Protein AF-A0AAD9IGW6-F1 (afdb_monomer)

pLDDT: mean 71.45, std 23.2, range [24.31, 97.94]

Secondary structure (DSSP, 8-state):
------------SS-----SS-TTTHHHHHTTS--TTTS--S-HHHHHHHHHHHT-EEEEEEE-TT-HHHHHHIIIIITSHHHHHHHHHHEEEEEEETTSHHHHHHHHHHT--SSSEEEEE-TTT--EEEEEES---HHHHHHHHHHHHHS-TTSTTGGGTS-----------------------------SSHHHHHHHHHHHHHHHGGG------------------------PPPHHHHHHHHHHHSPPPPP----SSS-------TT-BTHHHHHHHHHH-HHHHTT--EEEEESSSS-B-TTS--BTTTTT-TT--EEEEE--

Foldseek 3Di:
DDDDDDDDDPPDPDDDDPPDDDPDPVPVVVLQDAPPVQADPDDPLVLLVVCVVVLAWAKEWEAEPPDPQSSVCSNFACPDPVNVVCSNVGYRYHYDYPVDPRSVVVCVVLVPPADGKIFTANSVPRDTQDMDHGHDGHVRVCVLCVVRSVDGPPDPCSNVSRDPPDPPPPPPPDDDDDDDDDDDDDDDDDDPPVVVVVVVVVVVVVVVVPPDDDDDDDDDDDDDDDDDDDDDDDDDDQLVVLLVVLVVPADDDPDDDDDDDDDPDDDDDQQDFLLNVLSVCSNVDSVVSVPFAKWKAWPDDDTDDSPDRDGNVRVVCVVTDIDIDTDD

Sequence (328 aa):
MRIRSMGQSTFTRAFKSADEGSAGSSGLAASFEPPRELIFAGDLDEAKQAALEKHQWMVLNVQSPHEFNCHRLNRDTWRDQIVSDLIQQNFVFYQVFTGDEEGLRIMSGYRLASTPAILVVDPVTGAPMRTWTGFMGPDRLVEELLPFMEMSFDDPKAASLASKSHRAPLARRAGASSGSLVRGMSCSLCSADEEEELRVALQASLEAASQASAPSAVADMPGRAESGSTSSGDVAPEPEQVAAEARARLPPEPAAGFPDGSRVQRRFEQACPLTALRDLCLAQNLEAAGGRSFALVPAYPAPLDLNGETTLEAAGVANSMVVMKWDD

Nearest PDB structures (foldseek):
  2dlx-assembly1_A  TM=7.231E-01  e=4.032E-10  Homo sapiens
  2lst-assembly1_A  TM=7.980E-01  e=1.940E-05  Thermus thermophilus HB27
  3f9u-assembly1_A  TM=6.914E-01  e=2.188E-05  Bacteroides fragilis NCTC 9343
  3q6o-assembly1_A  TM=6.999E-01  e=1.463E-02  Homo sapiens

Solvent-accessible surface area (backbone atoms only — not comparable to full-atom values): 20908 Å² total; per-residue (Å²): 142,83,90,74,83,83,78,83,78,90,84,83,86,89,89,79,87,88,88,80,90,64,99,84,60,55,73,67,59,56,46,42,44,74,56,74,90,56,47,58,89,71,54,77,68,53,47,26,51,53,9,55,76,69,67,28,46,26,37,42,40,38,32,36,98,88,38,68,45,28,38,46,30,24,43,60,18,54,63,32,65,67,50,39,54,52,41,70,75,55,35,36,36,40,70,42,38,60,88,39,74,63,28,48,51,48,32,62,73,75,64,55,90,64,58,18,28,43,29,41,29,41,41,87,78,66,45,73,30,39,78,50,66,50,72,61,53,40,70,60,52,50,65,74,43,48,70,61,74,78,39,48,86,86,41,88,62,38,73,68,64,37,55,81,68,84,74,70,76,80,74,75,92,74,80,87,80,93,76,91,80,91,78,83,88,84,82,92,82,78,74,79,62,64,67,52,56,52,50,54,56,53,51,55,57,54,58,65,67,72,79,79,79,90,90,83,90,89,87,93,86,81,91,86,89,84,88,84,80,88,79,91,77,96,68,82,76,55,28,68,58,49,16,50,53,28,50,71,73,52,81,89,76,82,90,79,89,76,92,77,84,90,72,91,84,77,88,78,62,59,82,40,44,31,45,59,56,45,27,50,48,23,46,73,31,62,61,46,27,62,65,51,56,66,43,43,34,44,87,75,78,65,68,56,70,50,82,46,94,47,27,35,51,82,68,65,50,72,95,56,68,69,45,81,41,76,65,130

Structure (mmCIF, N/CA/C/O backbone):
data_AF-A0AAD9IGW6-F1
#
_entry.id   AF-A0AAD9IGW6-F1
#
loop_
_atom_site.group_PDB
_atom_site.id
_atom_site.type_symbol
_atom_site.label_atom_id
_atom_site.label_alt_id
_atom_site.label_comp_id
_atom_site.label_asym_id
_atom_site.label_entity_id
_atom_site.label_seq_id
_atom_site.pdbx_PDB_ins_code
_atom_site.Cartn_x
_atom_site.Cartn_y
_atom_site.Cartn_z
_atom_site.occupancy
_atom_site.B_iso_or_equiv
_atom_site.auth_seq_id
_atom_site.auth_comp_id
_atom_site.auth_asym_id
_atom_site.auth_atom_id
_atom_site.pdbx_PDB_model_num
ATOM 1 N N . MET A 1 1 ? -41.961 21.482 6.837 1.00 39.72 1 MET A N 1
ATOM 2 C CA . MET A 1 1 ? -41.830 20.681 5.599 1.00 39.72 1 MET A CA 1
ATOM 3 C C . MET A 1 1 ? -41.136 21.499 4.519 1.00 39.72 1 MET A C 1
ATOM 5 O O . MET A 1 1 ? -41.633 22.565 4.182 1.00 39.72 1 MET A O 1
ATOM 9 N N . ARG A 1 2 ? -40.023 21.005 3.965 1.00 27.91 2 ARG A N 1
ATOM 10 C CA . ARG A 1 2 ? -39.513 21.384 2.635 1.00 27.91 2 ARG A CA 1
ATOM 11 C C . ARG A 1 2 ? -38.571 20.274 2.169 1.00 27.91 2 ARG A C 1
ATOM 13 O O . ARG A 1 2 ? -37.463 20.159 2.674 1.00 27.91 2 ARG A O 1
ATOM 20 N N . ILE A 1 3 ? -39.060 19.422 1.276 1.00 36.59 3 ILE A N 1
ATOM 21 C CA . ILE A 1 3 ? -38.288 18.316 0.701 1.00 36.59 3 ILE A CA 1
ATOM 22 C C . ILE A 1 3 ? -37.376 18.903 -0.384 1.00 36.59 3 ILE A C 1
ATOM 24 O O . ILE A 1 3 ? -37.823 19.746 -1.166 1.00 36.59 3 ILE A O 1
ATOM 28 N N . ARG A 1 4 ? -36.114 18.470 -0.446 1.00 34.41 4 ARG A N 1
ATOM 29 C CA . ARG A 1 4 ? -35.236 18.710 -1.597 1.00 34.41 4 ARG A CA 1
ATOM 30 C C . ARG A 1 4 ? -34.717 17.381 -2.127 1.00 34.41 4 ARG A C 1
ATOM 32 O O . ARG A 1 4 ? -34.307 16.527 -1.354 1.00 34.41 4 ARG A O 1
ATOM 39 N N . SER A 1 5 ? -34.813 17.248 -3.447 1.00 29.75 5 SER A N 1
ATOM 40 C CA . SER A 1 5 ? -34.476 16.065 -4.237 1.00 29.75 5 SER A CA 1
ATOM 41 C C . SER A 1 5 ? -33.155 15.424 -3.823 1.00 29.75 5 SER A C 1
ATOM 43 O O . SER A 1 5 ? -32.132 16.104 -3.780 1.00 29.75 5 SER A O 1
ATOM 45 N N . MET A 1 6 ? -33.167 14.105 -3.640 1.00 34.31 6 MET A N 1
ATOM 46 C CA . MET A 1 6 ? -31.953 13.305 -3.789 1.00 34.31 6 MET A CA 1
ATOM 47 C C . MET A 1 6 ? -31.516 13.402 -5.257 1.00 34.31 6 MET A C 1
ATOM 49 O O . MET A 1 6 ? -32.347 13.256 -6.158 1.00 34.31 6 MET A O 1
ATOM 53 N N . GLY A 1 7 ? -30.238 13.683 -5.503 1.00 33.34 7 GLY A N 1
ATOM 54 C CA . GLY A 1 7 ? -29.619 13.413 -6.798 1.00 33.34 7 GLY A CA 1
ATOM 55 C C . GLY A 1 7 ? -29.233 11.939 -6.831 1.00 33.34 7 GLY A C 1
ATOM 56 O O . GLY A 1 7 ? -28.585 11.465 -5.902 1.00 33.34 7 GLY A O 1
ATOM 57 N N . GLN A 1 8 ? -29.659 11.197 -7.851 1.00 34.16 8 GLN A N 1
ATOM 58 C CA . GLN A 1 8 ? -29.266 9.795 -7.992 1.00 34.16 8 GLN A CA 1
ATOM 59 C C . GLN A 1 8 ? -27.817 9.735 -8.487 1.00 34.16 8 GLN A C 1
ATOM 61 O O . GLN A 1 8 ? -27.545 10.134 -9.619 1.00 34.16 8 GLN A O 1
ATOM 66 N N . SER A 1 9 ? -26.896 9.260 -7.643 1.00 33.81 9 SER A N 1
ATOM 67 C CA . SER A 1 9 ? -25.511 9.015 -8.060 1.00 33.81 9 SER A CA 1
ATOM 68 C C . SER A 1 9 ? -25.471 7.864 -9.068 1.00 33.81 9 SER A C 1
ATOM 70 O O . SER A 1 9 ? -26.107 6.827 -8.872 1.00 33.81 9 SER A O 1
ATOM 72 N N . THR A 1 10 ? -24.764 8.047 -10.182 1.00 42.84 10 THR A N 1
ATOM 73 C CA . THR A 1 10 ? -24.814 7.149 -11.347 1.00 42.84 10 THR A CA 1
ATOM 74 C C . THR A 1 10 ? -23.872 5.948 -11.217 1.00 42.84 10 THR A C 1
ATOM 76 O O . THR A 1 10 ? -23.052 5.695 -12.099 1.00 42.84 10 THR A O 1
ATOM 79 N N . PHE A 1 11 ? -23.996 5.182 -10.133 1.00 42.66 11 PHE A N 1
ATOM 80 C CA . PHE A 1 11 ? -23.120 4.046 -9.830 1.00 42.66 11 PHE A CA 1
ATOM 81 C C . PHE A 1 11 ? -23.760 2.691 -10.191 1.00 42.66 11 PHE A C 1
ATOM 83 O O . PHE A 1 11 ? -24.102 1.885 -9.327 1.00 42.66 11 PHE A O 1
ATOM 90 N N . THR A 1 12 ? -24.016 2.436 -11.485 1.00 41.84 12 THR A N 1
ATOM 91 C CA . THR A 1 12 ? -24.534 1.118 -11.940 1.00 41.84 12 THR A CA 1
ATOM 92 C C . THR A 1 12 ? -24.307 0.809 -13.434 1.00 41.84 12 THR A C 1
ATOM 94 O O . THR A 1 12 ? -25.227 0.383 -14.135 1.00 41.84 12 THR A O 1
ATOM 97 N N . ARG A 1 13 ? -23.090 1.000 -13.979 1.00 40.19 13 ARG A N 1
ATOM 98 C CA . ARG A 1 13 ? -22.823 0.648 -15.395 1.00 40.19 13 ARG A CA 1
ATOM 99 C C . ARG A 1 13 ? -21.402 0.165 -15.745 1.00 40.19 13 ARG A C 1
ATOM 101 O O . ARG A 1 13 ? -20.774 0.765 -16.609 1.00 40.19 13 ARG A O 1
ATOM 108 N N . ALA A 1 14 ? -20.947 -0.961 -15.175 1.00 39.78 14 ALA A N 1
ATOM 109 C CA . ALA A 1 14 ? -19.866 -1.773 -15.784 1.00 39.78 14 ALA A CA 1
ATOM 110 C C . ALA A 1 14 ? -19.719 -3.245 -15.302 1.00 39.78 14 ALA A C 1
ATOM 112 O O . ALA A 1 14 ? -18.704 -3.859 -15.603 1.00 39.78 14 ALA A O 1
ATOM 113 N N . PHE A 1 15 ? -20.681 -3.860 -14.593 1.00 43.28 15 PHE A N 1
ATOM 114 C CA . PHE A 1 15 ? -20.566 -5.277 -14.174 1.00 43.28 15 PHE A CA 1
ATOM 115 C C . PHE A 1 15 ? -21.868 -6.075 -14.365 1.00 43.28 15 PHE A C 1
ATOM 117 O O . PHE A 1 15 ? -22.558 -6.421 -13.408 1.00 43.28 15 PHE A O 1
ATOM 124 N N . LYS A 1 16 ? -22.225 -6.376 -15.623 1.00 34.84 16 LYS A N 1
ATOM 125 C CA . LYS A 1 16 ? -23.304 -7.330 -15.936 1.00 34.84 16 LYS A CA 1
ATOM 126 C C . LYS A 1 16 ? -23.077 -8.059 -17.266 1.00 34.84 16 LYS A C 1
ATOM 128 O O . LYS A 1 16 ? -22.905 -7.409 -18.288 1.00 34.84 16 LYS A O 1
ATOM 133 N N . SER A 1 17 ? -23.179 -9.390 -17.207 1.00 34.91 17 SER A N 1
ATOM 134 C CA . SER A 1 17 ? -23.167 -10.363 -18.314 1.00 34.91 17 SER A CA 1
ATOM 135 C C . SER A 1 17 ? -21.937 -10.372 -19.231 1.00 34.91 17 SER A C 1
ATOM 137 O O . SER A 1 17 ? -21.888 -9.681 -20.243 1.00 34.91 17 SER A O 1
ATOM 139 N N . ALA A 1 18 ? -21.023 -11.296 -18.928 1.00 34.75 18 ALA A N 1
ATOM 140 C CA . ALA A 1 18 ? -20.170 -11.976 -19.907 1.00 34.75 18 ALA A CA 1
ATOM 141 C C . ALA A 1 18 ? -19.938 -13.445 -19.478 1.00 34.75 18 ALA A C 1
ATOM 143 O O . ALA A 1 18 ? -18.817 -13.943 -19.513 1.00 34.75 18 ALA A O 1
ATOM 144 N N . ASP A 1 19 ? -20.999 -14.117 -19.015 1.00 45.75 19 ASP A N 1
ATOM 145 C CA . ASP A 1 19 ? -20.983 -15.551 -18.700 1.00 45.75 19 ASP A CA 1
ATOM 146 C C . ASP A 1 19 ? -21.621 -16.342 -19.847 1.00 45.75 19 ASP A C 1
ATOM 148 O O . ASP A 1 19 ? -22.834 -16.514 -19.884 1.00 45.75 19 ASP A O 1
ATOM 152 N N . GLU A 1 20 ? -20.792 -16.748 -20.811 1.00 40.72 20 GLU A N 1
ATOM 153 C CA . GLU A 1 20 ? -21.045 -17.881 -21.711 1.00 40.72 20 GLU A CA 1
ATOM 154 C C . GLU A 1 20 ? -19.725 -18.289 -22.408 1.00 40.72 20 GLU A C 1
ATOM 156 O O . GLU A 1 20 ? -19.280 -17.655 -23.362 1.00 40.72 20 GLU A O 1
ATOM 161 N N . GLY A 1 21 ? -19.089 -19.373 -21.939 1.00 41.28 21 GLY A N 1
ATOM 162 C CA . GLY A 1 21 ? -18.189 -20.188 -22.775 1.00 41.28 21 GLY A CA 1
ATOM 163 C C . GLY A 1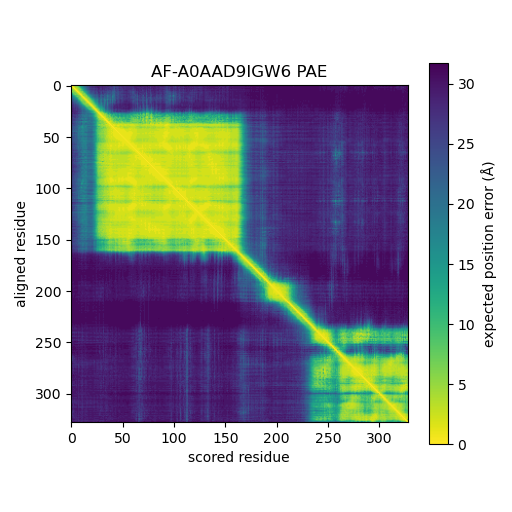 21 ? -16.670 -19.916 -22.789 1.00 41.28 21 GLY A C 1
ATOM 164 O O . GLY A 1 21 ? -16.112 -19.700 -23.859 1.00 41.28 21 GLY A O 1
ATOM 165 N N . SER A 1 22 ? -15.955 -20.095 -21.665 1.00 36.19 22 SER A N 1
ATOM 166 C CA . SER A 1 22 ? -14.560 -20.614 -21.690 1.00 36.19 22 SER A CA 1
ATOM 167 C C . SER A 1 22 ? -14.119 -21.200 -20.338 1.00 36.19 22 SER A C 1
ATOM 169 O O . SER A 1 22 ? -13.463 -20.549 -19.525 1.00 36.19 22 SER A O 1
ATOM 171 N N . ALA A 1 23 ? -14.438 -22.473 -20.089 1.00 45.19 23 ALA A N 1
ATOM 172 C CA . ALA A 1 23 ? -14.114 -23.159 -18.829 1.00 45.19 23 ALA A CA 1
ATOM 173 C C . ALA A 1 23 ? -12.628 -23.580 -18.675 1.00 45.19 23 ALA A C 1
ATOM 175 O O . ALA A 1 23 ? -12.310 -24.382 -17.801 1.00 45.19 23 ALA A O 1
ATOM 176 N N . GLY A 1 24 ? -11.719 -23.072 -19.521 1.00 39.97 24 GLY A N 1
ATOM 177 C CA . GLY A 1 24 ? -10.287 -23.416 -19.503 1.00 39.97 24 GLY A CA 1
ATOM 178 C C . GLY A 1 24 ? -9.341 -22.300 -19.041 1.00 39.97 24 GLY A C 1
ATOM 179 O O . GLY A 1 24 ? -8.209 -22.589 -18.669 1.00 39.97 24 GLY A O 1
ATOM 180 N N . SER A 1 25 ? -9.776 -21.034 -19.058 1.00 45.22 25 SER A N 1
ATOM 181 C CA . SER A 1 25 ? -8.895 -19.866 -18.854 1.00 45.22 25 SER A CA 1
ATOM 182 C C . SER A 1 25 ? -9.212 -19.025 -17.611 1.00 45.22 25 SER A C 1
ATOM 184 O O . SER A 1 25 ? -8.328 -18.342 -17.094 1.00 45.22 25 SER A O 1
ATOM 186 N N . SER A 1 26 ? -10.447 -19.067 -17.103 1.00 53.41 26 SER A N 1
ATOM 187 C CA . SER A 1 26 ? -10.913 -18.127 -16.068 1.00 53.41 26 SER A CA 1
ATOM 188 C C . SER A 1 26 ? -10.247 -18.297 -14.698 1.00 53.41 26 SER A C 1
ATOM 190 O O . SER A 1 26 ? -10.130 -17.321 -13.965 1.00 53.41 26 SER A O 1
ATOM 192 N N . GLY A 1 27 ? -9.780 -19.504 -14.352 1.00 57.38 27 GLY A N 1
ATOM 193 C CA . GLY A 1 27 ? -9.226 -19.794 -13.022 1.00 57.38 27 GLY A CA 1
ATOM 194 C C . GLY A 1 27 ? -7.989 -18.960 -12.675 1.00 57.38 27 GLY A C 1
ATOM 195 O O . GLY A 1 27 ? -7.934 -18.379 -11.596 1.00 57.38 27 GLY A O 1
ATOM 196 N N . LEU A 1 28 ? -7.033 -18.845 -13.605 1.00 63.38 28 LEU A N 1
ATOM 197 C CA . LEU A 1 28 ? -5.807 -18.067 -13.388 1.00 63.38 28 LEU A CA 1
ATOM 198 C C . LEU A 1 28 ? -6.052 -16.558 -13.483 1.00 63.38 28 LEU A C 1
ATOM 200 O O . LEU A 1 28 ? -5.493 -15.812 -12.689 1.00 63.38 28 LEU A O 1
ATOM 204 N N . ALA A 1 29 ? -6.902 -16.103 -14.410 1.00 66.44 29 ALA A N 1
ATOM 205 C CA . ALA A 1 29 ? -7.245 -14.684 -14.528 1.00 66.44 29 ALA A CA 1
ATOM 206 C C . ALA A 1 29 ? -7.922 -14.163 -13.247 1.00 66.44 29 ALA A C 1
ATOM 208 O O . ALA A 1 29 ? -7.511 -13.139 -12.702 1.00 66.44 29 ALA A O 1
ATOM 209 N N . ALA A 1 30 ? -8.878 -14.927 -12.704 1.00 70.06 30 ALA A N 1
ATOM 210 C CA . ALA A 1 30 ? -9.524 -14.616 -11.434 1.00 70.06 30 ALA A CA 1
ATOM 211 C C . ALA A 1 30 ? -8.517 -14.512 -10.273 1.00 70.06 30 ALA A C 1
ATOM 213 O O . ALA A 1 30 ? -8.698 -13.675 -9.390 1.00 70.06 30 ALA A O 1
ATOM 214 N N . SER A 1 31 ? -7.437 -15.307 -10.268 1.00 70.25 31 SER A N 1
ATOM 215 C CA . SER A 1 31 ? -6.401 -15.269 -9.221 1.00 70.25 31 SER A CA 1
ATOM 216 C C . SER A 1 31 ? -5.649 -13.934 -9.109 1.00 70.25 31 SER A C 1
ATOM 218 O O . SER A 1 31 ? -5.004 -13.714 -8.090 1.00 70.25 31 SER A O 1
ATOM 220 N N . PHE A 1 32 ? -5.746 -13.045 -10.103 1.00 68.25 32 PHE A N 1
ATOM 221 C CA . PHE A 1 32 ? -5.170 -11.693 -10.060 1.00 68.25 32 PHE A CA 1
ATOM 222 C C . PHE A 1 32 ? -6.221 -10.587 -9.862 1.00 68.25 32 PHE A C 1
ATOM 224 O O . PHE A 1 32 ? -5.855 -9.423 -9.675 1.00 68.25 32 PHE A O 1
ATOM 231 N N . GLU A 1 33 ? -7.518 -10.921 -9.873 1.00 75.44 33 GLU A N 1
ATOM 232 C CA . GLU A 1 33 ? -8.577 -9.948 -9.595 1.00 75.44 33 GLU A CA 1
ATOM 233 C C . GLU A 1 33 ? -8.518 -9.417 -8.148 1.00 75.44 33 GLU A C 1
ATOM 235 O O . GLU A 1 33 ? -8.119 -10.154 -7.238 1.00 75.44 33 GLU A O 1
ATOM 240 N N . PRO A 1 34 ? -8.962 -8.165 -7.916 1.00 73.62 34 PRO A N 1
ATOM 241 C CA . PRO A 1 34 ? -9.072 -7.585 -6.581 1.00 73.62 34 PRO A CA 1
ATOM 242 C C . PRO A 1 34 ? -9.975 -8.398 -5.639 1.00 73.62 34 PRO A C 1
ATOM 244 O O . PRO A 1 34 ? -10.938 -9.028 -6.091 1.00 73.62 34 PRO A O 1
ATOM 247 N N . PRO A 1 35 ? -9.735 -8.334 -4.319 1.00 79.00 35 PRO A N 1
ATOM 248 C CA . PRO A 1 35 ? -10.515 -9.047 -3.310 1.00 79.00 35 PRO A CA 1
ATOM 249 C C . PRO A 1 35 ? -11.890 -8.386 -3.098 1.00 79.00 35 PRO A C 1
ATOM 251 O O . PRO A 1 35 ? -12.105 -7.660 -2.130 1.00 79.00 35 PRO A O 1
ATOM 254 N N . ARG A 1 36 ? -12.840 -8.620 -4.013 1.00 80.44 36 ARG A N 1
ATOM 255 C CA . ARG A 1 36 ? -14.163 -7.955 -4.045 1.00 80.44 36 ARG A CA 1
ATOM 256 C C . ARG A 1 36 ? -14.954 -8.030 -2.728 1.00 80.44 36 ARG A C 1
ATOM 258 O O . ARG A 1 36 ? -15.785 -7.166 -2.487 1.00 80.44 36 ARG A O 1
ATOM 265 N N . GLU A 1 37 ? -14.698 -9.044 -1.905 1.00 83.19 37 GLU A N 1
ATOM 266 C CA . GLU A 1 37 ? -15.341 -9.270 -0.601 1.00 83.19 37 GLU A CA 1
ATOM 267 C C . GLU A 1 37 ? -14.727 -8.429 0.536 1.00 83.19 37 GLU A C 1
ATOM 269 O O . GLU A 1 37 ? -15.409 -8.148 1.517 1.00 83.19 37 GLU A O 1
ATOM 274 N N . LEU A 1 38 ? -13.472 -7.979 0.394 1.00 87.62 38 LEU A N 1
ATOM 275 C CA . LEU A 1 38 ? -12.814 -7.074 1.347 1.00 87.62 38 LEU A CA 1
ATOM 276 C C . LEU A 1 38 ? -13.175 -5.604 1.106 1.00 87.62 38 LEU A C 1
ATOM 278 O O . LEU A 1 38 ? -13.188 -4.808 2.041 1.00 87.62 38 LEU A O 1
ATOM 282 N N . ILE A 1 39 ? -13.397 -5.223 -0.155 1.00 93.62 39 ILE A N 1
ATOM 283 C CA . ILE A 1 39 ? -13.464 -3.819 -0.576 1.00 93.62 39 ILE A CA 1
ATOM 284 C C . ILE A 1 39 ? -14.759 -3.165 -0.084 1.00 93.62 39 ILE A C 1
ATOM 286 O O . ILE A 1 39 ? -15.858 -3.521 -0.509 1.00 93.62 39 ILE A O 1
ATOM 290 N N . PHE A 1 40 ? -14.615 -2.153 0.772 1.00 93.81 40 PHE A N 1
ATOM 291 C CA . PHE A 1 40 ? -15.705 -1.276 1.180 1.00 93.81 40 PHE A CA 1
ATOM 292 C C . PHE A 1 40 ? -16.321 -0.570 -0.037 1.00 93.81 40 PHE A C 1
ATOM 294 O O . PHE A 1 40 ? -15.618 0.070 -0.818 1.00 93.81 40 PHE A O 1
ATOM 301 N N . ALA A 1 41 ? -17.643 -0.674 -0.182 1.00 92.88 41 ALA A N 1
ATOM 302 C CA . ALA A 1 41 ? -18.395 -0.054 -1.266 1.00 92.88 41 ALA A CA 1
ATOM 303 C C . ALA A 1 41 ? -18.938 1.321 -0.841 1.00 92.88 41 ALA A C 1
ATOM 305 O O . ALA A 1 41 ? -19.919 1.397 -0.104 1.00 92.88 41 ALA A O 1
ATOM 306 N N . GLY A 1 42 ? -18.304 2.383 -1.336 1.00 92.75 42 GLY A N 1
ATOM 307 C CA . GLY A 1 42 ? -18.642 3.788 -1.097 1.00 92.75 42 GLY A CA 1
ATOM 308 C C . GLY A 1 42 ? -17.470 4.695 -1.482 1.00 92.75 42 GLY A C 1
ATOM 309 O O . GLY A 1 42 ? -16.476 4.201 -2.012 1.00 92.75 42 GLY A O 1
ATOM 310 N N . ASP A 1 43 ? -17.573 5.990 -1.195 1.00 94.50 43 ASP A N 1
ATOM 311 C CA . ASP A 1 43 ? -16.480 6.959 -1.394 1.00 94.50 43 ASP A CA 1
ATOM 312 C C . ASP A 1 43 ? -15.480 6.941 -0.204 1.00 94.50 43 ASP A C 1
ATOM 314 O O . ASP A 1 43 ? -15.817 6.501 0.901 1.00 94.50 43 ASP A O 1
ATOM 318 N N . LEU A 1 44 ? -14.263 7.494 -0.359 1.00 94.50 44 LEU A N 1
ATOM 319 C CA . LEU A 1 44 ? -13.237 7.549 0.710 1.00 94.50 44 LEU A CA 1
ATOM 320 C C . LEU A 1 44 ? -13.742 8.124 2.049 1.00 94.50 44 LEU A C 1
ATOM 322 O O . LEU A 1 44 ? -13.294 7.699 3.116 1.00 94.50 44 LEU A O 1
ATOM 326 N N . ASP A 1 45 ? -14.628 9.119 2.017 1.00 95.44 45 ASP A N 1
ATOM 327 C CA . ASP A 1 45 ? -15.165 9.734 3.237 1.00 95.44 45 ASP A CA 1
ATOM 328 C C . ASP A 1 45 ? -16.258 8.871 3.895 1.00 95.44 45 ASP A C 1
ATOM 330 O O . ASP A 1 45 ? -16.370 8.865 5.122 1.00 95.44 45 ASP A O 1
ATOM 334 N N . GLU A 1 46 ? -16.986 8.059 3.121 1.00 97.12 46 GLU A N 1
ATOM 335 C CA . GLU A 1 46 ? -17.894 7.034 3.654 1.00 97.12 46 GLU A CA 1
ATOM 336 C C . GLU A 1 46 ? -17.102 5.885 4.298 1.00 97.12 46 GLU A C 1
ATOM 338 O O . GLU A 1 46 ? -17.478 5.403 5.366 1.00 97.12 46 GLU A O 1
ATOM 343 N N . ALA A 1 47 ? -15.957 5.503 3.717 1.00 96.88 47 ALA A N 1
ATOM 344 C CA . ALA A 1 47 ? -15.057 4.500 4.291 1.00 96.88 47 ALA A CA 1
ATOM 345 C C . ALA A 1 47 ? -14.481 4.943 5.653 1.00 96.88 47 ALA A C 1
ATOM 347 O O . ALA A 1 47 ? -14.470 4.158 6.605 1.00 96.88 47 ALA A O 1
ATOM 348 N N . LYS A 1 48 ? -14.073 6.216 5.791 1.00 96.25 48 LYS A N 1
ATOM 349 C CA . LYS A 1 48 ? -13.655 6.798 7.086 1.00 96.25 48 LYS A CA 1
ATOM 350 C C . LYS A 1 48 ? -14.795 6.816 8.101 1.00 96.25 48 LYS A C 1
ATOM 352 O O . LYS A 1 48 ? -14.581 6.449 9.254 1.00 96.25 48 LYS A O 1
ATOM 357 N N . GLN A 1 49 ? -15.998 7.216 7.683 1.00 97.12 49 GLN A N 1
ATOM 358 C CA . GLN A 1 49 ? -17.171 7.245 8.557 1.00 97.12 49 GLN A CA 1
ATOM 359 C C . GLN A 1 49 ? -17.529 5.834 9.054 1.00 97.12 49 GLN A C 1
ATOM 361 O O . GLN A 1 49 ? -17.749 5.644 10.247 1.00 97.12 49 GLN A O 1
ATOM 366 N N . ALA A 1 50 ? -17.490 4.825 8.179 1.00 96.44 50 ALA A N 1
ATOM 367 C CA . ALA A 1 50 ? -17.701 3.430 8.557 1.00 96.44 50 ALA A CA 1
ATOM 368 C C . ALA A 1 50 ? -16.605 2.890 9.496 1.00 96.44 50 ALA A C 1
ATOM 370 O O . ALA A 1 50 ? -16.899 2.101 10.392 1.00 96.44 50 ALA A O 1
ATOM 371 N N . ALA A 1 51 ? -15.350 3.316 9.326 1.00 96.25 51 ALA A N 1
ATOM 372 C CA . ALA A 1 51 ? -14.250 2.964 10.226 1.00 96.25 51 ALA A CA 1
ATOM 373 C C . ALA A 1 51 ? -14.439 3.582 11.624 1.00 96.25 51 ALA A C 1
ATOM 375 O O . ALA A 1 51 ? -14.312 2.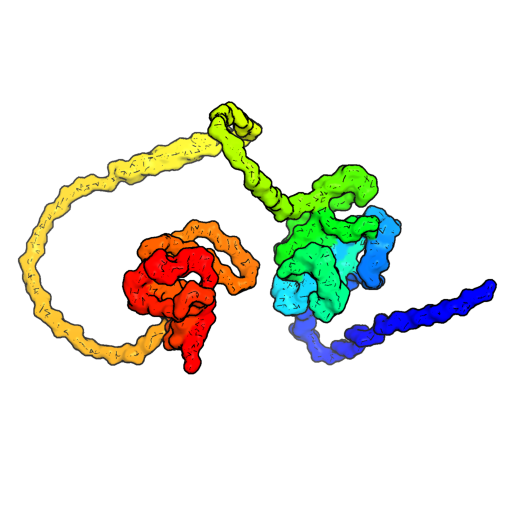885 12.632 1.00 96.25 51 ALA A O 1
ATOM 376 N N . LEU A 1 52 ? -14.847 4.854 11.684 1.00 95.50 52 LEU A N 1
ATOM 377 C CA . LEU A 1 52 ? -15.200 5.553 12.920 1.00 95.50 52 LEU A CA 1
ATOM 378 C C . LEU A 1 52 ? -16.384 4.883 13.643 1.00 95.50 52 LEU A C 1
ATOM 380 O O . LEU A 1 52 ? -16.305 4.638 14.845 1.00 95.50 52 LEU A O 1
ATOM 384 N N . GLU A 1 53 ? -17.451 4.530 12.918 1.00 95.75 53 GLU A N 1
ATOM 385 C CA . GLU A 1 53 ? -18.638 3.852 13.468 1.00 95.75 53 GLU A CA 1
ATOM 386 C C . GLU A 1 53 ? -18.349 2.435 13.984 1.00 95.75 53 GLU A C 1
ATOM 388 O O . GLU A 1 53 ? -18.949 2.008 14.972 1.00 95.75 53 GLU A O 1
ATOM 393 N N . LYS A 1 54 ? -17.415 1.711 13.354 1.00 93.62 54 LYS A N 1
ATOM 394 C CA . LYS A 1 54 ? -16.955 0.389 13.813 1.00 93.62 54 LYS A CA 1
ATOM 395 C C . LYS A 1 54 ? -15.893 0.443 14.918 1.00 93.62 54 LYS A C 1
ATOM 397 O O . LYS A 1 54 ? -15.562 -0.605 15.465 1.00 93.62 54 LYS A O 1
ATOM 402 N N . HIS A 1 55 ? -15.352 1.624 15.236 1.00 94.50 55 HIS A N 1
ATOM 403 C CA . HIS A 1 55 ? -14.170 1.813 16.096 1.00 94.50 55 HIS A CA 1
ATOM 404 C C . HIS A 1 55 ? -12.910 1.083 15.586 1.00 94.50 55 HIS A C 1
ATOM 406 O O . HIS A 1 55 ? -12.132 0.523 16.355 1.00 94.50 55 HIS A O 1
ATOM 412 N N . GLN A 1 56 ? -12.722 1.078 14.264 1.00 95.12 56 GLN A N 1
ATOM 413 C CA . GLN A 1 56 ? -11.650 0.371 13.557 1.00 95.12 56 GLN A CA 1
ATOM 414 C C . GLN A 1 56 ? -10.731 1.333 12.797 1.00 95.12 56 GLN A C 1
ATOM 416 O O . GLN A 1 56 ? -11.127 2.434 12.417 1.00 95.12 56 GLN A O 1
ATOM 421 N N . TRP A 1 57 ? -9.503 0.897 12.515 1.00 96.69 57 TRP A N 1
ATOM 422 C CA . TRP A 1 57 ? -8.619 1.601 11.584 1.00 96.69 57 TRP A CA 1
ATOM 423 C C . TRP A 1 57 ? -9.039 1.359 10.129 1.00 96.69 57 TRP A C 1
ATOM 425 O O . TRP A 1 57 ? -9.598 0.313 9.789 1.00 96.69 57 TRP A O 1
ATOM 435 N N . MET A 1 58 ? -8.709 2.302 9.246 1.00 97.06 58 MET A N 1
ATOM 436 C CA . MET A 1 58 ? -8.896 2.132 7.806 1.00 97.06 58 MET A CA 1
ATOM 437 C C . MET A 1 58 ? -7.592 1.654 7.152 1.00 97.06 58 MET A C 1
ATOM 439 O O . MET A 1 58 ? -6.543 2.274 7.333 1.00 97.06 58 MET A O 1
ATOM 443 N N . VAL A 1 59 ? -7.658 0.581 6.362 1.00 97.94 59 VAL A N 1
ATOM 444 C CA . VAL A 1 59 ? -6.569 0.139 5.478 1.00 97.94 59 VAL A CA 1
ATOM 445 C C . VAL A 1 59 ? -6.882 0.606 4.062 1.00 97.94 59 VAL A C 1
ATOM 447 O O . VAL A 1 59 ? -7.885 0.214 3.476 1.00 97.94 59 VAL A O 1
ATOM 450 N N . LEU A 1 60 ? -6.011 1.444 3.510 1.00 97.94 60 LEU A N 1
ATOM 451 C CA . LEU A 1 60 ? -6.116 1.995 2.163 1.00 97.94 60 LEU A CA 1
ATOM 452 C C . LEU A 1 60 ? -5.115 1.287 1.237 1.00 97.94 60 LEU A C 1
ATOM 454 O O . LEU A 1 60 ? -3.909 1.335 1.476 1.00 97.94 60 LEU A O 1
ATOM 458 N N . ASN A 1 61 ? -5.613 0.658 0.171 1.00 97.44 61 ASN A N 1
ATOM 459 C CA . ASN A 1 61 ? -4.834 -0.041 -0.853 1.00 97.44 61 ASN A CA 1
ATOM 460 C C . ASN A 1 61 ? -4.916 0.710 -2.196 1.00 97.44 61 ASN A C 1
ATOM 462 O O . ASN A 1 61 ? -5.973 0.766 -2.824 1.00 97.44 61 ASN A O 1
ATOM 466 N N . VAL A 1 62 ? -3.799 1.274 -2.655 1.00 96.88 62 VAL A N 1
ATOM 467 C CA . VAL A 1 62 ? -3.697 1.988 -3.939 1.00 96.88 62 VAL A CA 1
ATOM 468 C C . VAL A 1 62 ? -2.957 1.115 -4.948 1.00 96.88 62 VAL A C 1
ATOM 470 O O . VAL A 1 62 ? -1.798 0.755 -4.726 1.00 96.88 62 VAL A O 1
ATOM 473 N N . GLN A 1 63 ? -3.607 0.788 -6.067 1.00 95.81 63 GLN A N 1
ATOM 474 C CA . GLN A 1 63 ? -3.067 -0.114 -7.091 1.00 95.81 63 GLN A CA 1
ATOM 475 C C . GLN A 1 63 ? -3.045 0.502 -8.494 1.00 95.81 63 GLN A C 1
ATOM 477 O O . GLN A 1 63 ? -3.839 1.376 -8.825 1.00 95.81 63 GLN A O 1
ATOM 482 N N . SER A 1 64 ? -2.165 -0.007 -9.354 1.00 94.06 64 SER A N 1
ATOM 483 C CA . SER A 1 64 ? -2.150 0.282 -10.791 1.00 94.06 64 SER A CA 1
ATOM 484 C C . SER A 1 64 ? -2.365 -1.019 -11.571 1.00 94.06 64 SER A C 1
ATOM 486 O O . SER A 1 64 ? -1.682 -2.005 -11.285 1.00 94.06 64 SER A O 1
ATOM 488 N N . PRO A 1 65 ? -3.256 -1.058 -12.581 1.00 89.75 65 PRO A N 1
ATOM 489 C CA . PRO A 1 65 ? -3.447 -2.249 -13.413 1.00 89.75 65 PRO A CA 1
ATOM 490 C C . PRO A 1 65 ? -2.219 -2.573 -14.282 1.00 89.75 65 PRO A C 1
ATOM 492 O O . PRO A 1 65 ? -2.111 -3.685 -14.796 1.00 89.75 65 PRO A O 1
ATOM 495 N N . HIS A 1 66 ? -1.287 -1.627 -14.435 1.00 90.31 66 HIS A N 1
ATOM 496 C CA . HIS A 1 66 ? -0.052 -1.785 -15.208 1.00 90.31 66 HIS A CA 1
ATOM 497 C C . HIS A 1 66 ? 1.143 -2.259 -14.363 1.00 90.31 66 HIS A C 1
ATOM 499 O O . HIS A 1 66 ? 2.216 -2.495 -14.907 1.00 90.31 66 HIS A O 1
ATOM 505 N N . GLU A 1 67 ? 0.974 -2.394 -13.045 1.00 92.75 67 GLU A N 1
ATOM 506 C CA . GLU A 1 67 ? 2.048 -2.704 -12.101 1.00 92.75 67 GLU A CA 1
ATOM 507 C C . GLU A 1 67 ? 2.011 -4.183 -11.684 1.00 92.75 67 GLU A C 1
ATOM 509 O O . GLU A 1 67 ? 1.065 -4.634 -11.032 1.00 92.75 67 GLU A O 1
ATOM 514 N N . PHE A 1 68 ? 3.056 -4.947 -12.018 1.00 92.06 68 PHE A N 1
ATOM 515 C CA . PHE A 1 68 ? 3.123 -6.385 -11.726 1.00 92.06 68 PHE A CA 1
ATOM 516 C C . PHE A 1 68 ? 3.006 -6.693 -10.226 1.00 92.06 68 PHE A C 1
ATOM 518 O O . PHE A 1 68 ? 2.344 -7.660 -9.837 1.00 92.06 68 PHE A O 1
ATOM 525 N N . ASN A 1 69 ? 3.579 -5.849 -9.365 1.00 94.06 69 ASN A N 1
ATOM 526 C CA . ASN A 1 69 ? 3.488 -6.029 -7.921 1.00 94.06 69 ASN A CA 1
ATOM 527 C C . ASN A 1 69 ? 2.050 -5.882 -7.396 1.00 94.06 69 ASN A C 1
ATOM 529 O O . ASN A 1 69 ? 1.741 -6.498 -6.382 1.00 94.06 69 ASN A O 1
ATOM 533 N N . CYS A 1 70 ? 1.152 -5.152 -8.076 1.00 94.38 70 CYS A N 1
ATOM 534 C CA . CYS A 1 70 ? -0.268 -5.084 -7.696 1.00 94.38 70 CYS A CA 1
ATOM 535 C C . CYS A 1 70 ? -0.972 -6.426 -7.940 1.00 94.38 70 CYS A C 1
ATOM 537 O O . CYS A 1 70 ? -1.614 -6.960 -7.037 1.00 94.38 70 CYS A O 1
ATOM 539 N N . HIS A 1 71 ? -0.783 -7.011 -9.129 1.00 92.38 71 HIS A N 1
ATOM 540 C CA . HIS A 1 71 ? -1.310 -8.340 -9.477 1.00 92.38 71 HIS A CA 1
ATOM 541 C C . HIS A 1 71 ? -0.777 -9.418 -8.533 1.00 92.38 71 HIS A C 1
ATOM 543 O O . HIS A 1 71 ? -1.533 -10.256 -8.042 1.00 92.38 71 HIS A O 1
ATOM 549 N N . ARG A 1 72 ? 0.523 -9.362 -8.218 1.00 94.06 72 ARG A N 1
ATOM 550 C CA . ARG A 1 72 ? 1.144 -10.262 -7.245 1.00 94.06 72 ARG A CA 1
ATOM 551 C C . ARG A 1 72 ? 0.529 -10.117 -5.849 1.00 94.06 72 ARG A C 1
ATOM 553 O O . ARG A 1 72 ? 0.276 -11.131 -5.215 1.00 94.06 72 ARG A O 1
ATOM 560 N N . LEU A 1 73 ? 0.260 -8.897 -5.384 1.00 94.94 73 LEU A N 1
ATOM 561 C CA . LEU A 1 73 ? -0.333 -8.648 -4.064 1.00 94.94 73 LEU A CA 1
ATOM 562 C C . LEU A 1 73 ? -1.794 -9.135 -3.994 1.00 94.94 73 LEU A C 1
ATOM 564 O O . LEU A 1 73 ? -2.198 -9.714 -2.990 1.00 94.94 73 LEU A O 1
ATOM 568 N N . ASN A 1 74 ? -2.558 -9.026 -5.088 1.00 94.00 74 ASN A N 1
ATOM 569 C CA . ASN A 1 74 ? -3.883 -9.652 -5.184 1.00 94.00 74 ASN A CA 1
ATOM 570 C C . ASN A 1 74 ? -3.802 -11.182 -5.040 1.00 94.00 74 ASN A C 1
ATOM 572 O O . ASN A 1 74 ? -4.592 -11.758 -4.297 1.00 94.00 74 ASN A O 1
ATOM 576 N N . ARG A 1 75 ? -2.836 -11.832 -5.707 1.00 92.38 75 ARG A N 1
ATOM 577 C CA . ARG A 1 75 ? -2.681 -13.298 -5.707 1.00 92.38 75 ARG A CA 1
ATOM 578 C C . ARG A 1 75 ? -2.080 -13.866 -4.416 1.00 92.38 75 ARG A C 1
ATOM 580 O O . ARG A 1 75 ? -2.589 -14.861 -3.915 1.00 92.38 75 ARG A O 1
ATOM 587 N N . ASP A 1 76 ? -0.991 -13.275 -3.929 1.00 93.56 76 ASP A N 1
ATOM 588 C CA . ASP A 1 76 ? -0.161 -13.822 -2.842 1.00 93.56 76 ASP A CA 1
ATOM 589 C C . ASP A 1 76 ? -0.581 -13.310 -1.453 1.00 93.56 76 ASP A C 1
ATOM 591 O O . ASP A 1 76 ? -0.222 -13.930 -0.457 1.00 93.56 76 ASP A O 1
ATOM 595 N N . THR A 1 77 ? -1.296 -12.178 -1.375 1.00 95.81 77 THR A N 1
ATOM 596 C CA . THR A 1 77 ? -1.514 -11.450 -0.111 1.00 95.81 77 THR A CA 1
ATOM 597 C C . THR A 1 77 ? -2.997 -11.249 0.196 1.00 95.81 77 THR A C 1
ATOM 599 O O . THR A 1 77 ? -3.463 -11.714 1.226 1.00 95.81 77 THR A O 1
ATOM 602 N N . TRP A 1 78 ? -3.783 -10.618 -0.687 1.00 95.00 78 TRP A N 1
ATOM 603 C CA . TRP A 1 78 ? -5.219 -10.396 -0.422 1.00 95.00 78 TRP A CA 1
ATOM 604 C C . TRP A 1 78 ? -6.093 -11.647 -0.573 1.00 95.00 78 TRP A C 1
ATOM 606 O O . TRP A 1 78 ? -7.227 -11.666 -0.101 1.00 95.00 78 TRP A O 1
ATOM 616 N N . ARG A 1 79 ? -5.586 -12.669 -1.266 1.00 90.81 79 ARG A N 1
ATOM 617 C CA . ARG A 1 79 ? -6.229 -13.980 -1.429 1.00 90.81 79 ARG A CA 1
ATOM 618 C C . ARG A 1 79 ? -5.778 -15.011 -0.394 1.00 90.81 79 ARG A C 1
ATOM 620 O O . ARG A 1 79 ? -6.292 -16.127 -0.416 1.00 90.81 79 ARG A O 1
ATOM 627 N N . ASP A 1 80 ? -4.852 -14.655 0.495 1.00 95.00 80 ASP A N 1
ATOM 628 C CA . ASP A 1 80 ? -4.575 -15.464 1.675 1.00 95.00 80 ASP A CA 1
ATOM 629 C C . ASP A 1 80 ? -5.745 -15.362 2.669 1.00 95.00 80 ASP A C 1
ATOM 631 O O . ASP A 1 80 ? -6.278 -14.277 2.917 1.00 95.00 80 ASP A O 1
ATOM 635 N N . GLN A 1 81 ? -6.156 -16.498 3.236 1.00 94.00 81 GLN A N 1
ATOM 636 C CA . GLN A 1 81 ? -7.326 -16.550 4.113 1.00 94.00 81 GLN A CA 1
ATOM 637 C C . GLN A 1 81 ? -7.067 -15.855 5.457 1.00 94.00 81 GLN A C 1
ATOM 639 O O . GLN A 1 81 ? -7.970 -15.211 5.982 1.00 94.00 81 GLN A O 1
ATOM 644 N N . ILE A 1 82 ? -5.845 -15.936 5.994 1.00 95.62 82 ILE A N 1
ATOM 645 C CA . ILE A 1 82 ? -5.488 -15.341 7.289 1.00 95.62 82 ILE A CA 1
ATOM 646 C C . ILE A 1 82 ? -5.481 -13.815 7.163 1.00 95.62 82 ILE A C 1
ATOM 648 O O . ILE A 1 82 ? -6.070 -13.130 7.999 1.00 95.62 82 ILE A O 1
ATOM 652 N N . VAL A 1 83 ? -4.892 -13.282 6.087 1.00 96.56 83 VAL A N 1
ATOM 653 C CA . VAL A 1 83 ? -4.966 -11.850 5.751 1.00 96.56 83 VAL A CA 1
ATOM 654 C C . VAL A 1 83 ? -6.415 -11.414 5.528 1.00 96.56 83 VAL A C 1
ATOM 656 O O . VAL A 1 83 ? -6.832 -10.401 6.089 1.00 96.56 83 VAL A O 1
ATOM 659 N N . SER A 1 84 ? -7.187 -12.162 4.735 1.00 94.69 84 SER A N 1
ATOM 660 C CA . SER A 1 84 ? -8.585 -11.837 4.427 1.00 94.69 84 SER A CA 1
ATOM 661 C C . SER A 1 84 ? -9.440 -11.748 5.697 1.00 94.69 84 SER A C 1
ATOM 663 O O . SER A 1 84 ? -10.056 -10.712 5.952 1.00 94.69 84 SER A O 1
ATOM 665 N N . ASP A 1 85 ? -9.413 -12.782 6.542 1.00 95.31 85 ASP A N 1
ATOM 666 C CA . ASP A 1 85 ? -10.192 -12.842 7.781 1.00 95.31 85 ASP A CA 1
ATOM 667 C C . ASP A 1 85 ? -9.762 -11.753 8.778 1.00 95.31 85 ASP A C 1
ATOM 669 O O . ASP A 1 85 ? -10.612 -11.087 9.375 1.00 95.31 85 ASP A O 1
ATOM 673 N N . LEU A 1 86 ? -8.451 -11.517 8.926 1.00 96.12 86 LEU A N 1
ATOM 674 C CA . LEU A 1 86 ? -7.907 -10.471 9.798 1.00 96.12 86 LEU A CA 1
ATOM 675 C C . LEU A 1 86 ? -8.358 -9.075 9.357 1.00 96.12 86 LEU A C 1
ATOM 677 O O . LEU A 1 86 ? -8.757 -8.269 10.203 1.00 96.12 86 LEU A O 1
ATOM 681 N N . ILE A 1 87 ? -8.333 -8.796 8.051 1.00 96.69 87 ILE A N 1
ATOM 682 C CA . ILE A 1 87 ? -8.800 -7.527 7.488 1.00 96.69 87 ILE A CA 1
ATOM 683 C C . ILE A 1 87 ? -10.307 -7.361 7.724 1.00 96.69 87 ILE A C 1
ATOM 685 O O . ILE A 1 87 ? -10.700 -6.354 8.310 1.00 96.69 87 ILE A O 1
ATOM 689 N N . GLN A 1 88 ? -11.141 -8.346 7.361 1.00 94.69 88 GLN A N 1
ATOM 690 C CA . GLN A 1 88 ? -12.605 -8.265 7.524 1.00 94.69 88 GLN A CA 1
ATOM 691 C C . GLN A 1 88 ? -13.043 -8.035 8.975 1.00 94.69 88 GLN A C 1
ATOM 693 O O . GLN A 1 88 ? -14.025 -7.333 9.226 1.00 94.69 88 GLN A O 1
ATOM 698 N N . GLN A 1 89 ? -12.337 -8.643 9.932 1.00 94.62 89 GLN A N 1
ATOM 699 C CA . GLN A 1 89 ? -12.705 -8.598 11.346 1.00 94.62 89 GLN A CA 1
ATOM 700 C C . GLN A 1 89 ? -12.249 -7.319 12.060 1.00 94.62 89 GLN A C 1
ATOM 702 O O . GLN A 1 89 ? -12.920 -6.902 13.002 1.00 94.62 89 GLN A O 1
ATOM 707 N N . ASN A 1 90 ? -11.142 -6.693 11.637 1.00 95.94 90 ASN A N 1
ATOM 708 C CA . ASN A 1 90 ? -10.463 -5.650 12.426 1.00 95.94 90 ASN A CA 1
ATOM 709 C C . ASN A 1 90 ? -10.307 -4.295 11.713 1.00 95.94 90 ASN A C 1
ATOM 711 O O . ASN A 1 90 ? -10.011 -3.301 12.376 1.00 95.94 90 ASN A O 1
ATOM 715 N N . PHE A 1 91 ? -10.499 -4.230 10.392 1.00 97.19 91 PHE A N 1
ATOM 716 C CA . PHE A 1 91 ? -10.204 -3.042 9.588 1.00 97.19 91 PHE A CA 1
ATOM 717 C C . PHE A 1 91 ? -11.323 -2.725 8.587 1.00 97.19 91 PHE A C 1
ATOM 719 O O . PHE A 1 91 ? -12.007 -3.609 8.073 1.00 97.19 91 PHE A O 1
ATOM 726 N N . VAL A 1 92 ? -11.467 -1.448 8.224 1.00 97.31 92 VAL A N 1
ATOM 727 C CA . VAL A 1 92 ? -12.208 -1.067 7.010 1.00 97.31 92 VAL A CA 1
ATOM 728 C C . VAL A 1 92 ? -11.226 -0.988 5.851 1.00 97.31 92 VAL A C 1
ATOM 730 O O . VAL A 1 92 ? -10.351 -0.125 5.832 1.00 97.31 92 VAL A O 1
ATOM 733 N N . PHE A 1 93 ? -11.356 -1.900 4.890 1.00 97.75 93 PHE A N 1
ATOM 734 C CA . PHE A 1 93 ? -10.481 -1.970 3.725 1.00 97.75 93 PHE A CA 1
ATOM 735 C C . PHE A 1 93 ? -11.064 -1.185 2.548 1.00 97.75 93 PHE A C 1
ATOM 737 O O . PHE A 1 93 ? -12.145 -1.499 2.053 1.00 97.75 93 PHE A O 1
ATOM 744 N N . TYR A 1 94 ? -10.340 -0.170 2.086 1.00 97.56 94 TYR A N 1
ATOM 745 C CA . TYR A 1 94 ? -10.720 0.666 0.951 1.00 97.56 94 TYR A CA 1
ATOM 746 C C . TYR A 1 94 ? -9.671 0.561 -0.159 1.00 97.56 94 TYR A C 1
ATOM 748 O O . TYR A 1 94 ? -8.470 0.656 0.103 1.00 97.56 94 TYR A O 1
ATOM 756 N N . GLN A 1 95 ? -10.110 0.357 -1.403 1.00 96.06 95 GLN A N 1
ATOM 757 C CA . GLN A 1 95 ? -9.222 0.145 -2.546 1.00 96.06 95 GLN A CA 1
ATOM 758 C C . GLN A 1 95 ? -9.566 1.072 -3.711 1.00 96.06 95 GLN A C 1
ATOM 760 O O . GLN A 1 95 ? -10.719 1.156 -4.121 1.00 96.06 95 GLN A O 1
ATOM 765 N N . VAL A 1 96 ? -8.537 1.699 -4.284 1.00 95.81 96 VAL A N 1
ATOM 766 C CA . VAL A 1 96 ? -8.639 2.621 -5.428 1.00 95.81 96 VAL A CA 1
ATOM 767 C C . VAL A 1 96 ? -7.567 2.322 -6.477 1.00 95.81 96 VAL A C 1
ATOM 769 O O . VAL A 1 96 ? -6.488 1.817 -6.140 1.00 95.81 96 VAL A O 1
ATOM 772 N N . PHE A 1 97 ? -7.827 2.672 -7.741 1.00 95.19 97 PHE A N 1
ATOM 773 C CA . PHE A 1 97 ? -6.851 2.517 -8.820 1.00 95.19 97 PHE A CA 1
ATOM 774 C C . PHE A 1 97 ? -6.305 3.852 -9.321 1.00 95.19 97 PHE A C 1
ATOM 776 O O . PHE A 1 97 ? -6.996 4.865 -9.361 1.00 95.19 97 PHE A O 1
ATOM 783 N N . THR A 1 98 ? -5.056 3.853 -9.788 1.00 92.31 98 THR A N 1
ATOM 784 C CA . THR A 1 98 ? -4.410 5.041 -10.382 1.00 92.31 98 THR A CA 1
ATOM 785 C C . THR A 1 98 ? -5.009 5.479 -11.722 1.00 92.31 98 THR A C 1
ATOM 787 O O . THR A 1 98 ? -4.591 6.498 -12.264 1.00 92.31 98 THR A O 1
ATOM 790 N N . GLY A 1 99 ? -5.945 4.705 -12.284 1.00 89.50 99 GLY A N 1
ATOM 791 C CA . GLY A 1 99 ? -6.748 5.112 -13.439 1.00 89.50 99 GLY A CA 1
ATOM 792 C C . GLY A 1 99 ? -7.917 6.034 -13.073 1.00 89.50 99 GLY A C 1
ATOM 793 O O . GLY A 1 99 ? -8.413 6.749 -13.940 1.00 89.50 99 GLY A O 1
ATOM 794 N N . ASP A 1 100 ? -8.327 6.047 -11.802 1.00 91.88 100 ASP A N 1
ATOM 795 C CA . ASP A 1 100 ? -9.454 6.834 -11.310 1.00 91.88 100 ASP A CA 1
ATOM 796 C C . ASP A 1 100 ? -8.989 8.211 -10.815 1.00 91.88 100 ASP A C 1
ATOM 798 O O . ASP A 1 100 ? -7.919 8.352 -10.211 1.00 91.88 100 ASP A O 1
ATOM 802 N N . GLU A 1 101 ? -9.826 9.242 -10.990 1.00 93.69 101 GLU A N 1
ATOM 803 C CA . GLU A 1 101 ? -9.547 10.581 -10.446 1.00 93.69 101 GLU A CA 1
ATOM 804 C C . GLU A 1 101 ? -9.285 10.550 -8.935 1.00 93.69 101 GLU A C 1
ATOM 806 O O . GLU A 1 101 ? -8.437 11.286 -8.430 1.00 93.69 101 GLU A O 1
ATOM 811 N N . GLU A 1 102 ? -10.005 9.700 -8.204 1.00 93.25 102 GLU A N 1
ATOM 812 C CA . GLU A 1 102 ? -9.854 9.553 -6.761 1.00 93.25 102 GLU A CA 1
ATOM 813 C C . GLU A 1 102 ? -8.508 8.928 -6.382 1.00 93.25 102 GLU A C 1
ATOM 815 O O . GLU A 1 102 ? -7.827 9.459 -5.506 1.00 93.25 102 GLU A O 1
ATOM 820 N N . GLY A 1 103 ? -8.056 7.891 -7.095 1.00 93.88 103 GLY A N 1
ATOM 821 C CA . GLY A 1 103 ? -6.730 7.304 -6.892 1.00 93.88 103 GLY A CA 1
ATOM 822 C C . GLY A 1 103 ? -5.605 8.317 -7.121 1.00 93.88 103 GLY A C 1
ATOM 823 O O . GLY A 1 103 ? -4.683 8.410 -6.310 1.00 93.88 103 GLY A O 1
ATOM 824 N N . LEU A 1 104 ? -5.714 9.158 -8.156 1.00 94.19 104 LEU A N 1
ATOM 825 C CA . LEU A 1 104 ? -4.754 10.239 -8.423 1.00 94.19 104 LEU A CA 1
ATOM 826 C C . LEU A 1 104 ? -4.775 11.338 -7.342 1.00 94.19 104 LEU A C 1
ATOM 828 O O . LEU A 1 104 ? -3.715 11.831 -6.933 1.00 94.19 104 LEU A O 1
ATOM 832 N N . ARG A 1 105 ? -5.959 11.704 -6.830 1.00 95.25 105 ARG A N 1
ATOM 833 C CA . ARG A 1 105 ? -6.108 12.634 -5.692 1.00 95.25 105 ARG A CA 1
ATOM 834 C C . ARG A 1 105 ? -5.505 12.045 -4.411 1.00 95.25 105 ARG A C 1
ATOM 836 O O . ARG A 1 105 ? -4.785 12.751 -3.707 1.00 95.25 105 ARG A O 1
ATOM 843 N N . ILE A 1 106 ? -5.730 10.758 -4.146 1.00 95.44 106 ILE A N 1
ATOM 844 C CA . ILE A 1 106 ? -5.194 10.014 -2.997 1.00 95.44 106 ILE A CA 1
ATOM 845 C C . ILE A 1 106 ? -3.664 9.921 -3.067 1.00 95.44 106 ILE A C 1
ATOM 847 O O . ILE A 1 106 ? -2.997 10.293 -2.100 1.00 95.44 106 ILE A O 1
ATOM 851 N N . MET A 1 107 ? -3.086 9.532 -4.212 1.00 94.88 107 MET A N 1
ATOM 852 C CA . MET A 1 107 ? -1.629 9.543 -4.410 1.00 94.88 107 MET A CA 1
ATOM 853 C C . MET A 1 107 ? -1.030 10.926 -4.143 1.00 94.88 107 MET A C 1
ATOM 855 O O . MET A 1 107 ? -0.022 11.039 -3.446 1.00 94.88 107 MET A O 1
ATOM 859 N N . SER A 1 108 ? -1.675 11.983 -4.641 1.00 94.44 108 SER A N 1
ATOM 860 C CA . SER A 1 108 ? -1.222 13.366 -4.451 1.00 94.44 108 SER A CA 1
ATOM 861 C C . SER A 1 108 ? -1.314 13.821 -2.987 1.00 94.44 108 SER A C 1
ATOM 863 O O . SER A 1 108 ? -0.382 14.442 -2.474 1.00 94.44 108 SER A O 1
ATOM 865 N N . GLY A 1 109 ? -2.413 13.493 -2.298 1.00 93.94 109 GLY A N 1
ATOM 866 C CA . GLY A 1 109 ? -2.660 13.868 -0.903 1.00 93.94 109 GLY A CA 1
ATOM 867 C C . GLY A 1 109 ? -1.721 13.168 0.082 1.00 93.94 109 GLY A C 1
ATOM 868 O O . GLY A 1 109 ? -1.082 13.829 0.903 1.00 93.94 109 GLY A O 1
ATOM 869 N N . TYR A 1 110 ? -1.570 11.847 -0.051 1.00 94.31 110 TYR A N 1
ATOM 870 C CA . TYR A 1 110 ? -0.674 11.033 0.781 1.00 94.31 110 TYR A CA 1
ATOM 871 C C . TYR A 1 110 ? 0.790 11.036 0.301 1.00 94.31 110 TYR A C 1
ATOM 873 O O . TYR A 1 110 ? 1.657 10.496 0.985 1.00 94.31 110 TYR A O 1
ATOM 881 N N . ARG A 1 111 ? 1.089 11.703 -0.825 1.00 94.50 111 ARG A N 1
ATOM 882 C CA . ARG A 1 111 ? 2.428 11.842 -1.436 1.00 94.50 111 ARG A CA 1
ATOM 883 C C . ARG A 1 111 ? 3.071 10.501 -1.810 1.00 94.50 111 ARG A C 1
ATOM 885 O O . ARG A 1 111 ? 4.261 10.282 -1.585 1.00 94.50 111 ARG A O 1
ATOM 892 N N . LEU A 1 112 ? 2.269 9.612 -2.386 1.00 93.69 112 LEU A N 1
ATOM 893 C CA . LEU A 1 112 ? 2.690 8.285 -2.825 1.00 93.69 112 LEU A CA 1
ATOM 894 C C . LEU A 1 112 ? 3.486 8.394 -4.129 1.00 93.69 112 LEU A C 1
ATOM 896 O O . LEU A 1 112 ? 2.999 8.944 -5.114 1.00 93.69 112 LEU A O 1
ATOM 900 N N . ALA A 1 113 ? 4.714 7.874 -4.124 1.00 90.12 113 ALA A N 1
ATOM 901 C CA . ALA A 1 113 ? 5.629 7.936 -5.267 1.00 90.12 113 ALA A CA 1
ATOM 902 C C . ALA A 1 113 ? 5.569 6.697 -6.183 1.00 90.12 113 ALA A C 1
ATOM 904 O O . ALA A 1 113 ? 6.122 6.727 -7.279 1.00 90.12 113 ALA A O 1
ATOM 905 N N . SER A 1 114 ? 4.932 5.611 -5.737 1.00 92.56 114 SER A N 1
ATOM 906 C CA . SER A 1 114 ? 4.888 4.315 -6.423 1.00 92.56 114 SER A CA 1
ATOM 907 C C . SER A 1 114 ? 3.642 3.511 -6.027 1.00 92.56 114 SER A C 1
ATOM 909 O O . SER A 1 114 ? 2.955 3.847 -5.059 1.00 92.56 114 SER A O 1
ATOM 911 N N . THR A 1 115 ? 3.359 2.443 -6.778 1.00 93.94 115 THR A N 1
ATOM 912 C CA . THR A 1 115 ? 2.319 1.442 -6.482 1.00 93.94 115 THR A CA 1
ATOM 913 C C . THR A 1 115 ? 2.908 0.020 -6.479 1.00 93.94 115 THR A C 1
ATOM 915 O O . THR A 1 115 ? 3.964 -0.177 -7.076 1.00 93.94 115 THR A O 1
ATOM 918 N N . PRO A 1 116 ? 2.246 -0.982 -5.866 1.00 96.25 116 PRO A N 1
ATOM 919 C CA . PRO A 1 116 ? 1.138 -0.827 -4.925 1.00 96.25 116 PRO A CA 1
ATOM 920 C C . PRO A 1 116 ? 1.582 -0.043 -3.687 1.00 96.25 116 PRO A C 1
ATOM 922 O O . PRO A 1 116 ? 2.764 -0.032 -3.340 1.00 96.25 116 PRO A O 1
ATOM 925 N N . ALA A 1 117 ? 0.633 0.621 -3.036 1.00 97.06 117 ALA A N 1
ATOM 926 C CA . ALA A 1 117 ? 0.854 1.293 -1.765 1.00 97.06 117 ALA A CA 1
ATOM 927 C C . ALA A 1 117 ? -0.246 0.901 -0.779 1.00 97.06 117 ALA A C 1
ATOM 929 O O . ALA A 1 117 ? -1.431 1.039 -1.081 1.00 97.06 117 ALA A O 1
ATOM 930 N N . ILE A 1 118 ? 0.158 0.424 0.396 1.00 97.62 118 ILE A N 1
ATOM 931 C CA . ILE A 1 118 ? -0.740 0.083 1.503 1.00 97.62 118 ILE A CA 1
ATOM 932 C C . ILE A 1 118 ? -0.535 1.134 2.592 1.00 97.62 118 ILE A C 1
ATOM 934 O O . ILE A 1 118 ? 0.603 1.495 2.905 1.00 97.62 118 ILE A O 1
ATOM 938 N N . LEU A 1 119 ? -1.622 1.640 3.166 1.00 97.62 119 LEU A N 1
ATOM 939 C CA . LEU A 1 119 ? -1.592 2.602 4.259 1.00 97.62 119 LEU A CA 1
ATOM 940 C C . LEU A 1 119 ? -2.539 2.175 5.378 1.00 97.62 119 LEU A C 1
ATOM 942 O O . LEU A 1 119 ? -3.673 1.800 5.099 1.00 97.62 119 LEU A O 1
ATOM 946 N N . VAL A 1 120 ? -2.113 2.332 6.632 1.00 97.50 120 VAL A N 1
ATOM 947 C CA . VAL A 1 120 ? -3.047 2.426 7.766 1.00 97.50 120 VAL A CA 1
ATOM 948 C C . VAL A 1 120 ? -3.335 3.901 8.004 1.00 97.50 120 VAL A C 1
ATOM 950 O O . VAL A 1 120 ? -2.407 4.701 8.169 1.00 97.50 120 VAL A O 1
ATOM 953 N N . VAL A 1 121 ? -4.614 4.258 8.000 1.00 96.44 121 VAL A N 1
ATOM 954 C CA . VAL A 1 121 ? -5.111 5.632 8.070 1.00 96.44 121 VAL A CA 1
ATOM 955 C C . VAL A 1 121 ? -5.995 5.796 9.304 1.00 96.44 121 VAL A C 1
ATOM 957 O O . VAL A 1 121 ? -6.886 4.986 9.564 1.00 96.44 121 VAL A O 1
ATOM 960 N N . ASP A 1 122 ? -5.743 6.867 10.052 1.00 95.56 122 ASP A N 1
ATOM 961 C CA . ASP A 1 122 ? -6.606 7.345 11.132 1.00 95.56 122 ASP A CA 1
ATOM 962 C C . ASP A 1 122 ? -7.944 7.839 10.542 1.00 95.56 122 ASP A C 1
ATOM 964 O O . ASP A 1 122 ? -7.925 8.760 9.717 1.00 95.56 122 ASP A O 1
ATOM 968 N N . PRO A 1 123 ? -9.103 7.269 10.925 1.00 94.75 123 PRO A N 1
ATOM 969 C CA . PRO A 1 123 ? -10.394 7.674 10.372 1.00 94.75 123 PRO A CA 1
ATOM 970 C C . PRO A 1 123 ? -10.855 9.062 10.846 1.00 94.75 123 PRO A C 1
ATOM 972 O O . PRO A 1 123 ? -11.637 9.705 10.148 1.00 94.75 123 PRO A O 1
ATOM 975 N N . VAL A 1 124 ? -10.359 9.551 11.989 1.00 92.25 124 VAL A N 1
ATOM 976 C CA . VAL A 1 124 ? -10.723 10.850 12.578 1.00 92.25 124 VAL A CA 1
ATOM 977 C C . VAL A 1 124 ? -9.938 11.988 11.927 1.00 92.25 124 VAL A C 1
ATOM 979 O O . VAL A 1 124 ? -10.521 13.003 11.545 1.00 92.25 124 VAL A O 1
ATOM 982 N N . THR A 1 125 ? -8.615 11.847 11.791 1.00 92.06 125 THR A N 1
ATOM 983 C CA . THR A 1 125 ? -7.767 12.910 11.208 1.00 92.06 125 THR A CA 1
ATOM 984 C C . THR A 1 125 ? -7.480 12.732 9.717 1.00 92.06 125 THR A C 1
ATOM 986 O O . THR A 1 125 ? -6.982 13.656 9.071 1.00 92.06 125 THR A O 1
ATOM 989 N N . GLY A 1 126 ? -7.747 11.548 9.159 1.00 93.00 126 GLY A N 1
ATOM 990 C CA . GLY A 1 126 ? -7.345 11.164 7.805 1.00 93.00 126 GLY A CA 1
ATOM 991 C C . GLY A 1 126 ? -5.831 10.981 7.631 1.00 93.00 126 GLY A C 1
ATOM 992 O O . GLY A 1 126 ? -5.377 10.779 6.502 1.00 93.00 126 GLY A O 1
ATOM 993 N N . ALA A 1 127 ? -5.032 11.076 8.699 1.00 92.44 127 ALA A N 1
ATOM 994 C CA . ALA A 1 127 ? -3.578 11.026 8.619 1.00 92.44 127 ALA A CA 1
ATOM 995 C C . ALA A 1 127 ? -3.054 9.593 8.387 1.00 92.44 127 ALA A C 1
ATOM 997 O O . ALA A 1 127 ? -3.579 8.639 8.966 1.00 92.44 127 ALA A O 1
ATOM 998 N N . PRO A 1 128 ? -1.985 9.416 7.585 1.00 94.56 128 PRO A N 1
ATOM 999 C CA . PRO A 1 128 ? -1.349 8.118 7.418 1.00 94.56 128 PRO A CA 1
ATOM 1000 C C . PRO A 1 128 ? -0.529 7.786 8.670 1.00 94.56 128 PRO A C 1
ATOM 1002 O O . PRO A 1 128 ? 0.473 8.442 8.9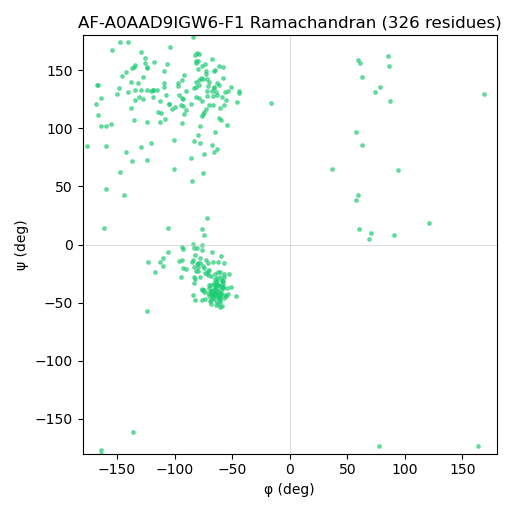59 1.00 94.56 128 PRO A O 1
ATOM 1005 N N . MET A 1 129 ? -0.936 6.759 9.414 1.00 94.50 129 MET A N 1
ATOM 1006 C CA . MET A 1 129 ? -0.146 6.242 10.532 1.00 94.50 129 MET A CA 1
ATOM 1007 C C . MET A 1 129 ? 1.064 5.473 10.003 1.00 94.50 129 MET A C 1
ATOM 1009 O O . MET A 1 129 ? 2.201 5.699 10.423 1.00 94.50 129 MET A O 1
ATOM 1013 N N . ARG A 1 130 ? 0.851 4.593 9.024 1.00 95.19 130 ARG A N 1
ATOM 1014 C CA . ARG A 1 130 ? 1.922 3.820 8.393 1.00 95.19 130 ARG A CA 1
ATOM 1015 C C . ARG A 1 130 ? 1.663 3.682 6.900 1.00 95.19 130 ARG A C 1
ATOM 1017 O O . ARG A 1 130 ? 0.515 3.675 6.466 1.00 95.19 130 ARG A O 1
ATOM 1024 N N . THR A 1 131 ? 2.740 3.612 6.126 1.00 95.81 131 THR A N 1
ATOM 1025 C CA . THR A 1 131 ? 2.711 3.481 4.668 1.00 95.81 131 THR A CA 1
ATOM 1026 C C . THR A 1 131 ? 3.803 2.517 4.239 1.00 95.81 131 THR A C 1
ATOM 1028 O O . THR A 1 131 ? 4.961 2.684 4.625 1.00 95.81 131 THR A O 1
ATOM 1031 N N . TRP A 1 132 ? 3.439 1.557 3.399 1.00 96.06 132 TRP A N 1
ATOM 1032 C CA . TRP A 1 132 ? 4.351 0.637 2.731 1.00 96.06 132 TRP A CA 1
ATOM 1033 C C . TRP A 1 132 ? 4.133 0.732 1.218 1.00 96.06 132 TRP A C 1
ATOM 1035 O O . TRP A 1 132 ? 3.040 1.069 0.764 1.00 96.06 132 TRP A O 1
ATOM 1045 N N . THR A 1 133 ? 5.173 0.454 0.434 1.00 95.19 133 THR A N 1
ATOM 1046 C CA . THR A 1 133 ? 5.125 0.512 -1.037 1.00 95.19 133 THR A CA 1
ATOM 1047 C C . THR A 1 133 ? 5.849 -0.686 -1.640 1.00 95.19 133 THR A C 1
ATOM 1049 O O . THR A 1 133 ? 6.773 -1.218 -1.022 1.00 95.19 133 THR A O 1
ATOM 1052 N N . GLY A 1 134 ? 5.429 -1.103 -2.835 1.00 94.50 134 GLY A N 1
ATOM 1053 C CA . GLY A 1 134 ? 5.890 -2.343 -3.457 1.00 94.50 134 GLY A CA 1
ATOM 1054 C C . GLY A 1 134 ? 5.221 -3.586 -2.857 1.00 94.50 134 GLY A C 1
ATOM 1055 O O . GLY A 1 134 ? 4.283 -3.491 -2.066 1.00 94.50 134 GLY A O 1
ATOM 1056 N N . PHE A 1 135 ? 5.677 -4.772 -3.262 1.00 95.56 135 PHE A N 1
ATOM 1057 C CA . PHE A 1 135 ? 5.092 -6.028 -2.793 1.00 95.56 135 PHE A CA 1
ATOM 1058 C C . PHE A 1 135 ? 5.301 -6.261 -1.285 1.00 95.56 135 PHE A C 1
ATOM 1060 O O . PHE A 1 135 ? 6.417 -6.157 -0.772 1.00 95.56 135 PHE A O 1
ATOM 1067 N N . MET A 1 136 ? 4.233 -6.679 -0.604 1.00 95.94 136 MET A N 1
ATOM 1068 C CA . MET A 1 136 ? 4.239 -7.145 0.781 1.00 95.94 136 MET A CA 1
ATOM 1069 C C . MET A 1 136 ? 3.565 -8.519 0.846 1.00 95.94 136 MET A C 1
ATOM 1071 O O . MET A 1 136 ? 2.438 -8.660 0.378 1.00 95.94 136 MET A O 1
ATOM 1075 N N . GLY A 1 137 ? 4.257 -9.518 1.403 1.00 96.69 137 GLY A N 1
ATOM 1076 C CA . GLY A 1 137 ? 3.720 -10.871 1.598 1.00 96.69 137 GLY A CA 1
ATOM 1077 C C . GLY A 1 137 ? 2.782 -10.981 2.810 1.00 96.69 137 GLY A C 1
ATOM 1078 O O . GLY A 1 137 ? 2.798 -10.084 3.659 1.00 96.69 137 GLY A O 1
ATOM 1079 N N . PRO A 1 138 ? 1.990 -12.065 2.901 1.00 96.69 138 PRO A N 1
ATOM 1080 C CA . PRO A 1 138 ? 0.916 -12.211 3.883 1.00 96.69 138 PRO A CA 1
ATOM 1081 C C . PRO A 1 138 ? 1.418 -12.191 5.329 1.00 96.69 138 PRO A C 1
ATOM 1083 O O . PRO A 1 138 ? 0.957 -11.355 6.102 1.00 96.69 138 PRO A O 1
ATOM 1086 N N . ASP A 1 139 ? 2.415 -13.009 5.682 1.00 96.81 139 ASP A N 1
ATOM 1087 C CA . ASP A 1 139 ? 2.929 -13.113 7.059 1.00 96.81 139 ASP A CA 1
ATOM 1088 C C . ASP A 1 139 ? 3.404 -11.750 7.582 1.00 96.81 139 ASP A C 1
ATOM 1090 O O . ASP A 1 139 ? 3.011 -11.296 8.657 1.00 96.81 139 ASP A O 1
ATOM 1094 N N . ARG A 1 140 ? 4.175 -11.034 6.753 1.00 96.81 140 ARG A N 1
ATOM 1095 C CA . ARG A 1 140 ? 4.673 -9.693 7.073 1.00 96.81 140 ARG A CA 1
ATOM 1096 C C . ARG A 1 140 ? 3.543 -8.669 7.205 1.00 96.81 140 ARG A C 1
ATOM 1098 O O . ARG A 1 140 ? 3.639 -7.780 8.046 1.00 96.81 140 ARG A O 1
ATOM 1105 N N . LEU A 1 141 ? 2.499 -8.747 6.377 1.00 97.06 141 LEU A N 1
ATOM 1106 C CA . LEU A 1 141 ? 1.349 -7.849 6.502 1.00 97.06 141 LEU A CA 1
ATOM 1107 C C . LEU A 1 141 ? 0.620 -8.079 7.832 1.00 97.06 141 LEU A C 1
ATOM 1109 O O . LEU A 1 141 ? 0.248 -7.108 8.484 1.00 97.06 141 LEU A O 1
ATOM 1113 N N . VAL A 1 142 ? 0.468 -9.336 8.262 1.00 96.88 142 VAL A N 1
ATOM 1114 C CA . VAL A 1 142 ? -0.098 -9.675 9.576 1.00 96.88 142 VAL A CA 1
ATOM 1115 C C . VAL A 1 142 ? 0.762 -9.081 10.699 1.00 96.88 142 VAL A C 1
ATOM 1117 O O . VAL A 1 142 ? 0.245 -8.311 11.507 1.00 96.88 142 VAL A O 1
ATOM 1120 N N . GLU A 1 143 ? 2.074 -9.348 10.713 1.00 96.12 143 GLU A N 1
ATOM 1121 C CA . GLU A 1 143 ? 3.018 -8.789 11.701 1.00 96.12 143 GLU A CA 1
ATOM 1122 C C . GLU A 1 143 ? 2.958 -7.255 11.791 1.00 96.12 143 GLU A C 1
ATOM 1124 O O . GLU A 1 143 ? 2.968 -6.679 12.880 1.00 96.12 143 GLU A O 1
ATOM 1129 N N . GLU A 1 144 ? 2.883 -6.579 10.644 1.00 95.75 144 GLU A N 1
ATOM 1130 C CA . GLU A 1 144 ? 2.871 -5.120 10.553 1.00 95.75 144 GLU A CA 1
ATOM 1131 C C . GLU A 1 144 ? 1.501 -4.486 10.889 1.00 95.75 144 GLU A C 1
ATOM 1133 O O . GLU A 1 144 ? 1.448 -3.284 11.178 1.00 95.75 144 GLU A O 1
ATOM 1138 N N . LEU A 1 145 ? 0.414 -5.273 10.909 1.00 96.00 145 LEU A N 1
ATOM 1139 C CA . LEU A 1 145 ? -0.935 -4.850 11.316 1.00 96.00 145 LEU A CA 1
ATOM 1140 C C . LEU A 1 145 ? -1.263 -5.134 12.791 1.00 96.00 145 LEU A C 1
ATOM 1142 O O . LEU A 1 145 ? -2.038 -4.372 13.371 1.00 96.00 145 LEU A O 1
ATOM 1146 N N . LEU A 1 146 ? -0.666 -6.156 13.421 1.00 94.62 146 LEU A N 1
ATOM 1147 C CA . LEU A 1 146 ? -0.928 -6.520 14.828 1.00 94.62 146 LEU A CA 1
ATOM 1148 C C . LEU A 1 146 ? -0.920 -5.323 15.813 1.00 94.62 146 LEU A C 1
ATOM 1150 O O . LEU A 1 146 ? -1.864 -5.214 16.598 1.00 94.62 146 LEU A O 1
ATOM 1154 N N . PRO A 1 147 ? 0.028 -4.359 15.761 1.00 93.38 147 PRO A N 1
ATOM 1155 C CA . PRO A 1 147 ? 0.029 -3.216 16.685 1.00 93.38 147 PRO A CA 1
ATOM 1156 C C . PRO A 1 147 ? -1.207 -2.306 16.578 1.00 93.38 147 PRO A C 1
ATOM 1158 O O . PRO A 1 147 ? -1.549 -1.619 17.537 1.00 93.38 147 PRO A O 1
ATOM 1161 N N . PHE A 1 148 ? -1.883 -2.298 15.425 1.00 93.69 148 PHE A N 1
ATOM 1162 C CA . PHE A 1 148 ? -3.125 -1.552 15.194 1.00 93.69 148 PHE A CA 1
ATOM 1163 C C . PHE A 1 148 ? -4.373 -2.321 15.656 1.00 93.69 148 PHE A C 1
ATOM 1165 O O . PHE A 1 148 ? -5.431 -1.723 15.816 1.00 93.69 148 PHE A O 1
ATOM 1172 N N . MET A 1 149 ? -4.257 -3.627 15.910 1.00 92.25 149 MET A N 1
ATOM 1173 C CA . MET A 1 149 ? -5.305 -4.431 16.552 1.00 92.25 149 MET A CA 1
ATOM 1174 C C . MET A 1 149 ? -5.248 -4.305 18.085 1.00 92.25 149 MET A C 1
ATOM 1176 O O . MET A 1 149 ? -6.271 -4.417 18.753 1.00 92.25 149 MET A O 1
ATOM 1180 N N . GLU A 1 150 ? -4.065 -4.032 18.649 1.00 89.12 150 GLU A N 1
ATOM 1181 C CA . GLU A 1 150 ? -3.867 -3.822 20.093 1.00 89.12 150 GLU A CA 1
ATOM 1182 C C . GLU A 1 150 ? -4.263 -2.417 20.589 1.00 89.12 150 GLU A C 1
ATOM 1184 O O . GLU A 1 150 ? -4.521 -2.239 21.781 1.00 89.12 150 GLU A O 1
ATOM 1189 N N . MET A 1 151 ? -4.298 -1.410 19.707 1.00 87.69 151 MET A N 1
ATOM 1190 C CA . MET A 1 151 ? -4.604 -0.014 20.055 1.00 87.69 151 MET A CA 1
ATOM 1191 C C . MET A 1 151 ? -5.596 0.588 19.058 1.00 87.69 151 MET A C 1
ATOM 1193 O O . MET A 1 151 ? -5.300 0.642 17.867 1.00 87.69 151 MET A O 1
ATOM 1197 N N . SER A 1 152 ? -6.730 1.109 19.533 1.00 86.50 152 SER A N 1
ATOM 1198 C CA . SER A 1 152 ? -7.640 1.922 18.705 1.00 86.50 152 SER A CA 1
ATOM 1199 C C . SER A 1 152 ? -7.144 3.373 18.586 1.00 86.50 152 SER A C 1
ATOM 1201 O O . SER A 1 152 ? -6.295 3.812 19.366 1.00 86.50 152 SER A O 1
ATOM 1203 N N . PHE A 1 153 ? -7.678 4.132 17.627 1.00 85.62 153 PHE A N 1
ATOM 1204 C CA . PHE A 1 153 ? -7.273 5.514 17.327 1.00 85.62 153 PHE A CA 1
ATOM 1205 C C . PHE A 1 153 ? -7.463 6.496 18.499 1.00 85.62 153 PHE A C 1
ATOM 1207 O O . PHE A 1 153 ? -6.748 7.494 18.573 1.00 85.62 153 PHE A O 1
ATOM 1214 N N . ASP A 1 154 ? -8.361 6.190 19.441 1.00 85.69 154 ASP A N 1
ATOM 1215 C CA . ASP A 1 154 ? -8.584 6.984 20.658 1.00 85.69 154 ASP A CA 1
ATOM 1216 C C . ASP A 1 154 ? -7.517 6.772 21.760 1.00 85.69 154 ASP A C 1
ATOM 1218 O O . ASP A 1 154 ? -7.487 7.533 22.732 1.00 85.69 154 ASP A O 1
ATOM 1222 N N . ASP A 1 155 ? -6.638 5.759 21.669 1.00 86.94 155 ASP A N 1
ATOM 1223 C CA . ASP A 1 155 ? -5.590 5.553 22.682 1.00 86.94 155 ASP A CA 1
ATOM 1224 C C . ASP A 1 155 ? -4.499 6.642 22.546 1.00 86.94 155 ASP A C 1
ATOM 1226 O O . ASP A 1 155 ? -3.911 6.791 21.471 1.00 86.94 155 ASP A O 1
ATOM 1230 N N . PRO A 1 156 ? -4.126 7.377 23.616 1.00 82.12 156 PRO A N 1
ATOM 1231 C CA . PRO A 1 156 ? -3.024 8.347 23.567 1.00 82.12 156 PRO A CA 1
ATOM 1232 C C . PRO A 1 156 ? -1.666 7.751 23.136 1.00 82.12 156 PRO A C 1
ATOM 1234 O O . PRO A 1 156 ? -0.759 8.501 22.766 1.00 82.12 156 PRO A O 1
ATOM 1237 N N . LYS A 1 157 ? -1.499 6.422 23.162 1.00 84.38 157 LYS A N 1
ATOM 1238 C CA . LYS A 1 157 ? -0.343 5.692 22.620 1.00 84.38 157 LYS A CA 1
ATOM 1239 C C . LYS A 1 157 ? -0.427 5.429 21.118 1.00 84.38 157 LYS A C 1
ATOM 1241 O O . LYS A 1 157 ? 0.625 5.200 20.522 1.00 84.38 157 LYS A O 1
ATOM 1246 N N . ALA A 1 158 ? -1.599 5.483 20.484 1.00 85.56 158 ALA A N 1
ATOM 1247 C CA . ALA A 1 158 ? -1.755 5.227 19.047 1.00 85.56 158 ALA A CA 1
ATOM 1248 C C . ALA A 1 158 ? -0.899 6.186 18.196 1.00 85.56 158 ALA A C 1
ATOM 1250 O O . ALA A 1 158 ? -0.305 5.789 17.194 1.00 85.56 158 ALA A O 1
ATOM 1251 N N . ALA A 1 159 ? -0.686 7.414 18.682 1.00 84.00 159 ALA A N 1
ATOM 1252 C CA . ALA A 1 159 ? 0.255 8.386 18.118 1.00 84.00 159 ALA A CA 1
ATOM 1253 C C . ALA A 1 159 ? 1.734 7.917 18.076 1.00 84.00 159 ALA A C 1
ATOM 1255 O O . ALA A 1 159 ? 2.567 8.582 17.460 1.00 84.00 159 ALA A O 1
ATOM 1256 N N . SER A 1 160 ? 2.085 6.792 18.713 1.00 86.25 160 SER A N 1
ATOM 1257 C CA . SER A 1 160 ? 3.398 6.134 18.595 1.00 86.25 160 SER A CA 1
ATOM 1258 C C . SER A 1 160 ? 3.471 5.089 17.473 1.00 86.25 160 SER A C 1
ATOM 1260 O O . SER A 1 160 ? 4.566 4.815 16.982 1.00 86.25 160 SER A O 1
ATOM 1262 N N . LEU A 1 161 ? 2.325 4.562 17.015 1.00 86.56 161 LEU A N 1
ATOM 1263 C CA . LEU A 1 161 ? 2.231 3.704 15.827 1.00 86.56 161 LEU A CA 1
ATOM 1264 C C . LEU A 1 161 ? 2.463 4.502 14.538 1.00 86.56 161 LEU A C 1
ATOM 1266 O O . LEU A 1 161 ? 2.937 3.944 13.542 1.00 86.56 161 LEU A O 1
ATOM 1270 N N . ALA A 1 162 ? 2.172 5.809 14.593 1.00 86.06 162 ALA A N 1
ATOM 1271 C CA . ALA A 1 162 ? 2.493 6.789 13.568 1.00 86.06 162 ALA A CA 1
ATOM 1272 C C . ALA A 1 162 ? 3.998 6.764 13.253 1.00 86.06 162 ALA A C 1
ATOM 1274 O O . ALA A 1 162 ? 4.846 7.274 13.994 1.00 86.06 162 ALA A O 1
ATOM 1275 N N . SER A 1 163 ? 4.330 6.143 12.126 1.00 74.62 163 SER A N 1
ATOM 1276 C CA . SER A 1 163 ? 5.692 5.986 11.650 1.00 74.62 163 SER A CA 1
ATOM 1277 C C . SER A 1 163 ? 6.371 7.349 11.511 1.00 74.62 163 SER A C 1
ATOM 1279 O O . SER A 1 163 ? 5.858 8.277 10.879 1.00 74.62 163 SER A O 1
ATOM 1281 N N . LYS A 1 164 ? 7.586 7.470 12.056 1.00 52.03 164 LYS A N 1
ATOM 1282 C CA . LYS A 1 164 ? 8.476 8.607 11.783 1.00 52.03 164 LYS A CA 1
ATOM 1283 C C . LYS A 1 164 ? 9.077 8.458 10.384 1.00 52.03 164 LYS A C 1
ATOM 1285 O O . LYS A 1 164 ? 10.292 8.347 10.238 1.00 52.03 164 LYS A O 1
ATOM 1290 N N . SER A 1 165 ? 8.205 8.445 9.370 1.00 43.97 165 SER A N 1
ATOM 1291 C CA . SER A 1 165 ? 8.564 8.517 7.953 1.00 43.97 165 SER A CA 1
ATOM 1292 C C . SER A 1 165 ? 9.638 9.585 7.770 1.00 43.97 165 SER A C 1
ATOM 1294 O O . SER A 1 165 ? 9.520 10.677 8.337 1.00 43.97 165 SER A O 1
ATOM 1296 N N . HIS A 1 166 ? 10.719 9.231 7.069 1.00 40.19 166 HIS A N 1
ATOM 1297 C CA . HIS A 1 166 ? 12.018 9.895 7.173 1.00 40.19 166 HIS A CA 1
ATOM 1298 C C . HIS A 1 166 ? 12.006 11.348 6.667 1.00 40.19 166 HIS A C 1
ATOM 1300 O O . HIS A 1 166 ? 12.566 11.687 5.624 1.00 40.19 166 HIS A O 1
ATOM 1306 N N . ARG A 1 167 ? 11.506 12.262 7.506 1.00 34.72 167 ARG A N 1
ATOM 1307 C CA . ARG A 1 167 ? 12.036 13.620 7.607 1.00 34.72 167 ARG A CA 1
ATOM 1308 C C . ARG A 1 167 ? 13.473 13.507 8.101 1.00 34.72 167 ARG A C 1
ATOM 1310 O O . ARG A 1 167 ? 13.742 13.662 9.292 1.00 34.72 167 ARG A O 1
ATOM 1317 N N . ALA A 1 168 ? 14.389 13.233 7.173 1.00 32.97 168 ALA A N 1
ATOM 13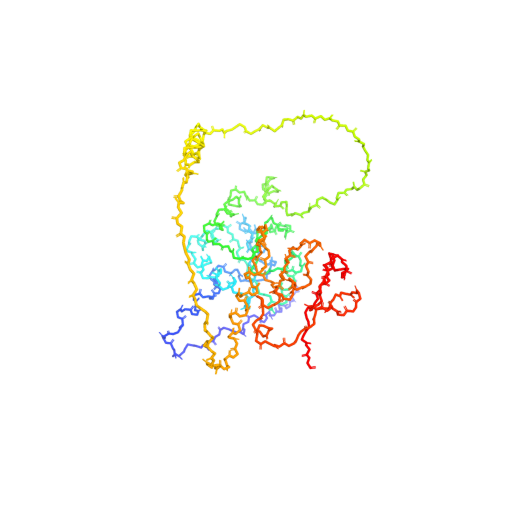18 C CA . ALA A 1 168 ? 15.807 13.477 7.377 1.00 32.97 168 ALA A CA 1
ATOM 1319 C C . ALA A 1 168 ? 15.944 14.890 7.977 1.00 32.97 168 ALA A C 1
ATOM 1321 O O . ALA A 1 168 ? 15.417 15.840 7.382 1.00 32.97 168 ALA A O 1
ATOM 1322 N N . PRO A 1 169 ? 16.561 15.058 9.161 1.00 35.19 169 PRO A N 1
ATOM 1323 C CA . PRO A 1 169 ? 16.695 16.377 9.750 1.00 35.19 169 PRO A CA 1
ATOM 1324 C C . PRO A 1 169 ? 17.498 17.238 8.784 1.00 35.19 169 PRO A C 1
ATOM 1326 O O . PRO A 1 169 ? 18.655 16.926 8.500 1.00 35.19 169 PRO A O 1
ATOM 1329 N N . LEU A 1 170 ? 16.896 18.312 8.266 1.00 37.94 170 LEU A N 1
ATOM 1330 C CA . LEU A 1 170 ? 17.628 19.283 7.462 1.00 37.94 170 LEU A CA 1
ATOM 1331 C C . LEU A 1 170 ? 18.656 19.934 8.394 1.00 37.94 170 LEU A C 1
ATOM 1333 O O . LEU A 1 170 ? 18.317 20.801 9.202 1.00 37.94 170 LEU A O 1
ATOM 1337 N N . ALA A 1 171 ? 19.889 19.424 8.357 1.00 39.16 171 ALA A N 1
ATOM 1338 C CA . ALA A 1 171 ? 20.911 19.749 9.336 1.00 39.16 171 ALA A CA 1
ATOM 1339 C C . ALA A 1 171 ? 21.197 21.252 9.285 1.00 39.16 171 ALA A C 1
ATOM 1341 O O . ALA A 1 171 ? 21.773 21.765 8.323 1.00 39.16 171 ALA A O 1
ATOM 1342 N N . ARG A 1 172 ? 20.759 21.973 10.325 1.00 39.50 172 ARG A N 1
ATOM 1343 C CA . ARG A 1 172 ? 20.980 23.414 10.460 1.00 39.50 172 ARG A CA 1
ATOM 1344 C C . ARG A 1 172 ? 22.485 23.662 10.463 1.00 39.50 172 ARG A C 1
ATOM 1346 O O . ARG A 1 172 ? 23.149 23.369 11.453 1.00 39.50 172 ARG A O 1
ATOM 1353 N N . ARG A 1 173 ? 23.014 24.212 9.366 1.00 40.25 173 ARG A N 1
ATOM 1354 C CA . ARG A 1 173 ? 24.424 24.609 9.243 1.00 40.25 173 ARG A CA 1
ATOM 1355 C C . ARG A 1 173 ? 24.705 25.790 10.180 1.00 40.25 173 ARG A C 1
ATOM 1357 O O . ARG A 1 173 ? 24.626 26.944 9.776 1.00 40.25 173 ARG A O 1
ATOM 1364 N N . ALA A 1 174 ? 25.023 25.477 11.430 1.00 35.19 174 ALA A N 1
ATOM 1365 C CA . ALA A 1 174 ? 25.674 26.349 12.398 1.00 35.19 174 ALA A CA 1
ATOM 1366 C C . ALA A 1 174 ? 27.002 25.672 12.772 1.00 35.19 174 ALA A C 1
ATOM 1368 O O . ALA A 1 174 ? 27.017 24.474 13.046 1.00 35.19 174 ALA A O 1
ATOM 1369 N N . GLY A 1 175 ? 28.117 26.394 12.655 1.00 34.09 175 GLY A N 1
ATOM 1370 C CA . GLY A 1 175 ? 29.459 25.802 12.670 1.00 34.09 175 GLY A CA 1
ATOM 1371 C C . GLY A 1 175 ? 30.229 25.981 13.979 1.00 34.09 175 GLY A C 1
ATOM 1372 O O . GLY A 1 175 ? 29.856 26.809 14.804 1.00 34.09 175 GLY A O 1
ATOM 1373 N N . ALA A 1 176 ? 31.358 25.262 14.062 1.00 35.00 176 ALA A N 1
ATOM 1374 C CA . ALA A 1 176 ? 32.358 25.261 15.140 1.00 35.00 176 ALA A CA 1
ATOM 1375 C C . ALA A 1 176 ? 31.841 24.778 16.522 1.00 35.00 176 ALA A C 1
ATOM 1377 O O . ALA A 1 176 ? 30.698 25.004 16.891 1.00 35.00 176 ALA A O 1
ATOM 1378 N N . SER A 1 177 ? 32.627 24.075 17.340 1.00 34.12 177 SER A N 1
ATOM 1379 C CA . SER A 1 177 ? 34.093 23.939 17.373 1.00 34.12 177 SER A CA 1
ATOM 1380 C C . SER A 1 177 ? 34.550 22.548 17.850 1.00 34.12 177 SER A C 1
ATOM 1382 O O . SER A 1 177 ? 33.743 21.728 18.278 1.00 34.12 177 SER A O 1
ATOM 1384 N N . SER A 1 178 ? 35.860 22.287 17.806 1.00 40.78 178 SER A N 1
ATOM 1385 C CA . SER A 1 178 ? 36.475 21.038 18.278 1.00 40.78 178 SER A CA 1
ATOM 1386 C C . SER A 1 178 ? 36.261 20.785 19.777 1.00 40.78 178 SER A C 1
ATOM 1388 O O . SER A 1 178 ? 36.472 21.682 20.591 1.00 40.78 178 SER A O 1
ATOM 1390 N N . GLY A 1 179 ? 35.943 19.543 20.147 1.00 32.66 179 GLY A N 1
ATOM 1391 C CA . GLY A 1 179 ? 35.878 19.093 21.538 1.00 32.66 179 GLY A CA 1
ATOM 1392 C C . GLY A 1 179 ? 35.775 17.571 21.629 1.00 32.66 179 GLY A C 1
ATOM 1393 O O . GLY A 1 179 ? 34.855 16.977 21.076 1.00 32.66 179 GLY A O 1
ATOM 1394 N N . SER A 1 180 ? 36.732 16.935 22.307 1.00 37.19 180 SER A N 1
ATOM 1395 C CA . SER A 1 180 ? 36.680 15.500 22.617 1.00 37.19 180 SER A CA 1
ATOM 1396 C C . SER A 1 180 ? 35.623 15.218 23.686 1.00 37.19 180 SER A C 1
ATOM 1398 O O . SER A 1 180 ? 35.538 15.979 24.647 1.00 37.19 180 SER A O 1
ATOM 1400 N N . LEU A 1 181 ? 34.904 14.096 23.573 1.00 35.56 181 LEU A N 1
ATOM 1401 C CA . LEU A 1 181 ? 34.600 13.232 24.720 1.00 35.56 181 LEU A CA 1
ATOM 1402 C C . LEU A 1 181 ? 34.122 11.844 24.258 1.00 35.56 181 LEU A C 1
ATOM 1404 O O . LEU A 1 181 ? 33.155 11.718 23.511 1.00 35.56 181 LEU A O 1
ATOM 1408 N N . VAL A 1 182 ? 34.771 10.790 24.756 1.00 41.41 182 VAL A N 1
ATOM 1409 C CA . VAL A 1 182 ? 34.318 9.397 24.610 1.00 41.41 182 VAL A CA 1
ATOM 1410 C C . VAL A 1 182 ? 33.197 9.129 25.613 1.00 41.41 182 VAL A C 1
ATOM 1412 O O . VAL A 1 182 ? 33.416 9.305 26.813 1.00 41.41 182 VAL A O 1
ATOM 1415 N N . ARG A 1 183 ? 32.024 8.642 25.172 1.00 33.28 183 ARG A N 1
ATOM 1416 C CA . ARG A 1 183 ? 31.043 8.053 26.102 1.00 33.28 183 ARG A CA 1
ATOM 1417 C C . ARG A 1 183 ? 30.069 7.041 25.483 1.00 33.28 183 ARG A C 1
ATOM 1419 O O . ARG A 1 183 ? 29.063 7.418 24.901 1.00 33.28 183 ARG A O 1
ATOM 1426 N N . GLY A 1 184 ? 30.336 5.763 25.759 1.00 30.38 184 GLY A N 1
ATOM 1427 C CA . GLY A 1 184 ? 29.326 4.746 26.079 1.00 30.38 184 GLY A CA 1
ATOM 1428 C C . GLY A 1 184 ? 28.283 4.388 25.019 1.00 30.38 184 GLY A C 1
ATOM 1429 O O . GLY A 1 184 ? 27.138 4.818 25.124 1.00 30.38 184 GLY A O 1
ATOM 1430 N N . MET A 1 185 ? 28.629 3.459 24.125 1.00 35.41 185 MET A N 1
ATOM 1431 C CA . MET A 1 185 ? 27.639 2.524 23.586 1.00 35.41 185 MET A CA 1
ATOM 1432 C C . MET A 1 185 ? 27.544 1.339 24.557 1.00 35.41 185 MET A C 1
ATOM 1434 O O . MET A 1 185 ? 28.554 0.688 24.814 1.00 35.41 185 MET A O 1
ATOM 1438 N N . SER A 1 186 ? 26.363 1.076 25.116 1.00 36.69 186 SER A N 1
ATOM 1439 C CA . SER A 1 186 ? 26.105 -0.118 25.930 1.00 36.69 186 SER A CA 1
ATOM 1440 C C . SER A 1 186 ? 24.923 -0.872 25.341 1.00 36.69 186 SER A C 1
ATOM 1442 O O . SER A 1 186 ? 23.777 -0.446 25.470 1.00 36.69 186 SER A O 1
ATOM 1444 N N . CYS A 1 187 ? 25.216 -1.985 24.678 1.00 34.00 187 CYS A N 1
ATOM 1445 C CA . CYS A 1 187 ? 24.249 -3.011 24.306 1.00 34.00 187 CYS A CA 1
ATOM 1446 C C . CYS A 1 187 ? 24.827 -4.342 24.780 1.00 34.00 187 CYS A C 1
ATOM 1448 O O . CYS A 1 187 ? 25.529 -5.035 24.053 1.00 34.00 187 CYS A O 1
ATOM 1450 N N . SER A 1 188 ? 24.600 -4.634 26.059 1.00 33.34 188 SER A N 1
ATOM 1451 C CA . SER A 1 188 ? 24.962 -5.909 26.667 1.00 33.34 188 SER A CA 1
ATOM 1452 C C . SER A 1 188 ? 23.963 -6.975 26.230 1.00 33.34 188 SER A C 1
ATOM 1454 O O . SER A 1 188 ? 22.831 -6.919 26.700 1.00 33.34 188 SER A O 1
ATOM 1456 N N . LEU A 1 189 ? 24.385 -7.933 25.401 1.00 30.20 189 LEU A N 1
ATOM 1457 C CA . LEU A 1 189 ? 23.794 -9.273 25.233 1.00 30.20 189 LEU A CA 1
ATOM 1458 C C . LEU A 1 189 ? 24.672 -10.070 24.246 1.00 30.20 189 LEU A C 1
ATOM 1460 O O . LEU A 1 189 ? 24.406 -10.087 23.049 1.00 30.20 189 LEU A O 1
ATOM 1464 N N . CYS A 1 190 ? 25.739 -10.699 24.744 1.00 36.81 190 CYS A N 1
ATOM 1465 C CA . CYS A 1 190 ? 26.528 -11.668 23.975 1.00 36.81 190 CYS A CA 1
ATOM 1466 C C . CYS A 1 190 ? 26.062 -13.087 24.332 1.00 36.81 190 CYS A C 1
ATOM 1468 O O . CYS A 1 190 ? 25.878 -13.363 25.521 1.00 36.81 190 CYS A O 1
ATOM 1470 N N . SER A 1 191 ? 25.935 -13.989 23.352 1.00 44.34 191 SER A N 1
ATOM 1471 C CA . SER A 1 191 ? 26.025 -15.429 23.646 1.00 44.34 191 SER A CA 1
ATOM 1472 C C . SER A 1 191 ? 27.497 -15.832 23.737 1.00 44.34 191 SER A C 1
ATOM 1474 O O . SER A 1 191 ? 28.363 -15.144 23.199 1.00 44.34 191 SER A O 1
ATOM 1476 N N . ALA A 1 192 ? 27.795 -16.923 24.440 1.00 49.59 192 ALA A N 1
ATOM 1477 C CA . ALA A 1 192 ? 29.174 -17.383 24.626 1.00 49.59 192 ALA A CA 1
ATOM 1478 C C . ALA A 1 192 ? 29.719 -18.178 23.422 1.00 49.59 192 ALA A C 1
ATOM 1480 O O . ALA A 1 192 ? 30.927 -18.357 23.302 1.00 49.59 192 ALA A O 1
ATOM 1481 N N . ASP A 1 193 ? 28.833 -18.651 22.545 1.00 58.56 193 ASP A N 1
ATOM 1482 C CA . ASP A 1 193 ? 29.126 -19.652 21.515 1.00 58.56 193 ASP A CA 1
ATOM 1483 C C . ASP A 1 193 ? 29.932 -19.076 20.333 1.00 58.56 193 ASP A C 1
ATOM 1485 O O . ASP A 1 193 ? 30.873 -19.708 19.852 1.00 58.56 193 ASP A O 1
ATOM 1489 N N . GLU A 1 194 ? 29.629 -17.840 19.913 1.00 68.31 194 GLU A N 1
ATOM 1490 C CA . GLU A 1 194 ? 30.273 -17.192 18.757 1.00 68.31 194 GLU A CA 1
ATOM 1491 C C . GLU A 1 194 ? 31.787 -16.981 18.954 1.00 68.31 194 GLU A C 1
ATOM 1493 O O . GLU A 1 194 ? 32.553 -17.041 17.992 1.00 68.31 194 GLU A O 1
ATOM 1498 N N . GLU A 1 195 ? 32.254 -16.759 20.191 1.00 69.88 195 GLU A N 1
ATOM 1499 C CA . GLU A 1 195 ? 33.682 -16.527 20.468 1.00 69.88 195 GLU A CA 1
ATOM 1500 C C . GLU A 1 195 ? 34.519 -17.819 20.380 1.00 69.88 195 GLU A C 1
ATOM 1502 O O . GLU A 1 195 ? 35.736 -17.754 20.190 1.00 69.88 195 GLU A O 1
ATOM 1507 N N . GLU A 1 196 ? 33.890 -18.994 20.485 1.00 74.44 196 GLU A N 1
ATOM 1508 C CA . GLU A 1 196 ? 34.557 -20.287 20.305 1.00 74.44 196 GLU A CA 1
ATOM 1509 C C . GLU A 1 196 ? 34.625 -20.669 18.819 1.00 74.44 196 GLU A C 1
ATOM 1511 O O . GLU A 1 196 ? 35.695 -21.026 18.320 1.00 74.44 196 GLU A O 1
ATOM 1516 N N . GLU A 1 197 ? 33.535 -20.484 18.063 1.00 71.31 197 GLU A N 1
ATOM 1517 C CA . GLU A 1 197 ? 33.542 -20.692 16.606 1.00 71.31 197 GLU A CA 1
ATOM 1518 C C . GLU A 1 197 ? 34.561 -19.777 15.901 1.00 71.31 197 GLU A C 1
ATOM 1520 O O . GLU A 1 197 ? 35.305 -20.226 15.019 1.00 71.31 197 GLU A O 1
ATOM 1525 N N . LEU A 1 198 ? 34.686 -18.517 16.344 1.00 78.25 198 LEU A N 1
ATOM 1526 C CA . LEU A 1 198 ? 35.674 -17.579 15.802 1.00 78.25 198 LEU A CA 1
ATOM 1527 C C . LEU A 1 198 ? 37.126 -18.032 16.057 1.00 78.25 198 LEU A C 1
ATOM 1529 O O . LEU A 1 198 ? 37.995 -17.827 15.205 1.00 78.25 198 LEU A O 1
ATOM 1533 N N . ARG A 1 199 ? 37.405 -18.672 17.205 1.00 73.75 199 ARG A N 1
ATOM 1534 C CA . ARG A 1 199 ? 38.732 -19.241 17.518 1.00 73.75 199 ARG A CA 1
ATOM 1535 C C . ARG A 1 199 ? 39.077 -20.401 16.593 1.00 73.75 199 ARG A C 1
ATOM 1537 O O . ARG A 1 199 ? 40.181 -20.424 16.044 1.00 73.75 199 ARG A O 1
ATOM 1544 N N . VAL A 1 200 ? 38.136 -21.322 16.380 1.00 79.88 200 VAL A N 1
ATOM 1545 C CA . VAL A 1 200 ? 38.322 -22.481 15.492 1.00 79.88 200 VAL A CA 1
ATOM 1546 C C . VAL A 1 200 ? 38.601 -22.027 14.053 1.00 79.88 200 VAL A C 1
ATOM 1548 O O . VAL A 1 200 ? 39.553 -22.505 13.430 1.00 79.88 200 VAL A O 1
ATOM 1551 N N . ALA A 1 201 ? 37.846 -21.048 13.544 1.00 74.88 201 ALA A N 1
ATOM 1552 C CA . ALA A 1 201 ? 38.044 -20.496 12.202 1.00 74.88 201 ALA A CA 1
ATOM 1553 C C . ALA A 1 201 ? 39.423 -19.824 12.019 1.00 74.88 201 ALA A C 1
ATOM 1555 O O . ALA A 1 201 ? 40.073 -19.992 10.980 1.00 74.88 201 ALA A O 1
ATOM 1556 N N . LEU A 1 202 ? 39.903 -19.096 13.035 1.00 76.50 202 LEU A N 1
ATOM 1557 C CA . LEU A 1 202 ? 41.227 -18.466 13.019 1.00 76.50 202 LEU A CA 1
ATOM 1558 C C . LEU A 1 202 ? 42.367 -19.496 13.053 1.00 76.50 202 LEU A C 1
ATOM 1560 O O . LEU A 1 202 ? 43.336 -19.339 12.309 1.00 76.50 202 LEU A O 1
ATOM 1564 N N . GLN A 1 203 ? 42.254 -20.563 13.853 1.00 74.88 203 GLN A N 1
ATOM 1565 C CA . GLN A 1 203 ? 43.279 -21.612 13.894 1.00 74.88 203 GLN A CA 1
ATOM 1566 C C . GLN A 1 203 ? 43.358 -22.385 12.568 1.00 74.88 203 GLN A C 1
ATOM 1568 O O . GLN A 1 203 ? 44.451 -22.537 12.019 1.00 74.88 203 GLN A O 1
ATOM 1573 N N . ALA A 1 204 ? 42.216 -22.795 12.004 1.00 76.88 204 ALA A N 1
ATOM 1574 C CA . ALA A 1 204 ? 42.171 -23.491 10.715 1.00 76.88 204 ALA A CA 1
ATOM 1575 C C . ALA A 1 204 ? 42.802 -22.661 9.577 1.00 76.88 204 ALA A C 1
ATOM 1577 O O . ALA A 1 204 ? 43.517 -23.196 8.725 1.00 76.88 204 ALA A O 1
ATOM 1578 N N . SER A 1 205 ? 42.601 -21.339 9.601 1.00 74.81 205 SER A N 1
ATOM 1579 C CA . SER A 1 205 ? 43.211 -20.403 8.647 1.00 74.81 205 SER A CA 1
ATOM 1580 C C . SER A 1 205 ? 44.741 -20.334 8.773 1.00 74.81 205 SER A C 1
ATOM 1582 O O . SER A 1 205 ? 45.437 -20.185 7.768 1.00 74.81 205 SER A O 1
ATOM 1584 N N . LEU A 1 206 ? 45.279 -20.462 9.992 1.00 73.50 206 LEU A N 1
ATOM 1585 C CA . LEU A 1 206 ? 46.721 -20.431 10.249 1.00 73.50 206 LEU A CA 1
ATOM 1586 C C . LEU A 1 206 ? 47.412 -21.730 9.802 1.00 73.50 206 LEU A C 1
ATOM 1588 O O . LEU A 1 206 ? 48.493 -21.695 9.214 1.00 73.50 206 LEU A O 1
ATOM 1592 N N . GLU A 1 207 ? 46.776 -22.877 10.049 1.00 60.12 207 GLU A N 1
ATOM 1593 C CA . GLU A 1 207 ? 47.305 -24.192 9.674 1.00 60.12 207 GLU A CA 1
ATOM 1594 C C . GLU A 1 207 ? 47.319 -24.380 8.148 1.00 60.12 207 GLU A C 1
ATOM 1596 O O . GLU A 1 207 ? 48.321 -24.848 7.600 1.00 60.12 207 GLU A O 1
ATOM 1601 N N . ALA A 1 208 ? 46.283 -23.918 7.439 1.00 58.00 208 ALA A N 1
ATOM 1602 C CA . ALA A 1 208 ? 46.224 -23.950 5.974 1.00 58.00 208 ALA A CA 1
ATOM 1603 C C . ALA A 1 208 ? 47.369 -23.165 5.299 1.00 58.00 208 ALA A C 1
ATOM 1605 O O . ALA A 1 208 ? 47.896 -23.596 4.272 1.00 58.00 208 ALA A O 1
ATOM 1606 N N . ALA A 1 209 ? 47.810 -22.051 5.894 1.00 55.00 209 ALA A N 1
ATOM 1607 C CA . ALA A 1 209 ? 48.924 -21.252 5.380 1.00 55.00 209 ALA A CA 1
ATOM 1608 C C . ALA A 1 209 ? 50.302 -21.934 5.531 1.00 55.00 209 ALA A C 1
ATOM 1610 O O . ALA A 1 209 ? 51.267 -21.522 4.887 1.00 55.00 209 ALA A O 1
ATOM 1611 N N . SER A 1 210 ? 50.417 -22.976 6.364 1.00 49.06 210 SER A N 1
ATOM 1612 C CA . SER A 1 210 ? 51.705 -23.594 6.717 1.00 49.06 210 SER A CA 1
ATOM 1613 C C . SER A 1 210 ? 52.224 -24.650 5.726 1.00 49.06 210 SER A C 1
ATOM 1615 O O . SER A 1 210 ? 53.394 -25.021 5.801 1.00 49.06 210 SER A O 1
ATOM 1617 N N . GLN A 1 211 ? 51.395 -25.132 4.789 1.00 47.09 211 GLN A N 1
ATOM 1618 C CA . GLN A 1 211 ? 51.707 -26.313 3.959 1.00 47.09 211 GLN A CA 1
ATOM 1619 C C . GLN A 1 211 ? 52.084 -26.011 2.489 1.00 47.09 211 GLN A C 1
ATOM 1621 O O . GLN A 1 211 ? 52.126 -26.926 1.668 1.00 47.09 211 GLN A O 1
ATOM 1626 N N . ALA A 1 212 ? 52.380 -24.754 2.127 1.00 44.75 212 ALA A N 1
ATOM 1627 C CA . ALA A 1 212 ? 52.563 -24.332 0.727 1.00 44.75 212 ALA A CA 1
ATOM 1628 C C . ALA A 1 212 ? 53.924 -23.656 0.416 1.00 44.75 212 ALA A C 1
ATOM 1630 O O . ALA A 1 212 ? 53.989 -22.451 0.175 1.00 44.75 212 ALA A O 1
ATOM 1631 N N . SER A 1 213 ? 55.020 -24.432 0.378 1.00 30.75 213 SER A N 1
ATOM 1632 C CA . SER A 1 213 ? 56.330 -24.091 -0.244 1.00 30.75 213 SER A CA 1
ATOM 1633 C C . SER A 1 213 ? 57.200 -25.367 -0.369 1.00 30.75 213 SER A C 1
ATOM 1635 O O . SER A 1 213 ? 57.468 -25.984 0.653 1.00 30.75 213 SER A O 1
ATOM 1637 N N . ALA A 1 214 ? 57.506 -25.932 -1.556 1.00 36.62 214 ALA A N 1
ATOM 1638 C CA . ALA A 1 214 ? 58.471 -25.501 -2.607 1.00 36.62 214 ALA A CA 1
ATOM 1639 C C . ALA A 1 214 ? 59.935 -26.000 -2.359 1.00 36.62 214 ALA A C 1
ATOM 1641 O O . ALA A 1 214 ? 60.259 -26.267 -1.206 1.00 36.62 214 ALA A O 1
ATOM 1642 N N . PRO A 1 215 ? 60.889 -26.024 -3.335 1.00 56.75 215 PRO A N 1
ATOM 1643 C CA . PRO A 1 215 ? 60.832 -26.326 -4.792 1.00 56.75 215 PRO A CA 1
ATOM 1644 C C . PRO A 1 215 ? 62.035 -27.164 -5.363 1.00 56.75 215 PRO A C 1
ATOM 1646 O O . PRO A 1 215 ? 63.040 -27.352 -4.682 1.00 56.75 215 PRO A O 1
ATOM 1649 N N . SER A 1 216 ? 61.978 -27.577 -6.651 1.00 31.44 216 SER A N 1
ATOM 1650 C CA . SER A 1 216 ? 63.084 -27.798 -7.652 1.00 31.44 216 SER A CA 1
ATOM 1651 C C . SER A 1 216 ? 62.504 -28.539 -8.893 1.00 31.44 216 SER A C 1
ATOM 1653 O O . SER A 1 216 ? 61.727 -29.460 -8.682 1.00 31.44 216 SER A O 1
ATOM 1655 N N . ALA A 1 217 ? 62.654 -28.184 -10.186 1.00 35.03 217 ALA A N 1
ATOM 1656 C CA . ALA A 1 217 ? 63.793 -27.734 -11.026 1.00 35.03 217 ALA A CA 1
ATOM 1657 C C . ALA A 1 217 ? 64.763 -28.896 -11.382 1.00 35.03 217 ALA A C 1
ATOM 1659 O O . ALA A 1 217 ? 65.127 -29.637 -10.476 1.00 35.03 217 ALA A O 1
ATOM 1660 N N . VAL A 1 218 ? 65.227 -29.171 -12.621 1.00 35.88 218 VAL A N 1
ATOM 1661 C CA . VAL A 1 218 ? 65.254 -28.506 -13.970 1.00 35.88 218 VAL A CA 1
ATOM 1662 C C . VAL A 1 218 ? 64.891 -29.548 -15.097 1.00 35.88 218 VAL A C 1
ATOM 1664 O O . VAL A 1 218 ? 64.290 -30.548 -14.722 1.00 35.88 218 VAL A O 1
ATOM 1667 N N . ALA A 1 219 ? 65.116 -29.503 -16.437 1.0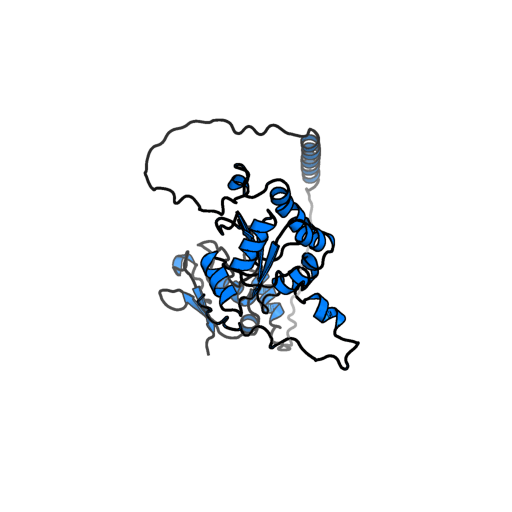0 31.89 219 ALA A N 1
ATOM 1668 C CA . ALA A 1 219 ? 65.869 -28.689 -17.434 1.00 31.89 219 ALA A CA 1
ATOM 1669 C C . ALA A 1 219 ? 65.381 -28.930 -18.914 1.00 31.89 219 ALA A C 1
ATOM 1671 O O . ALA A 1 219 ? 64.511 -29.764 -19.143 1.00 31.89 219 ALA A O 1
ATOM 1672 N N . ASP A 1 220 ? 66.060 -28.279 -19.883 1.00 27.12 220 ASP A N 1
ATOM 1673 C CA . ASP A 1 220 ? 66.268 -28.611 -21.327 1.00 27.12 220 ASP A CA 1
ATOM 1674 C C . ASP A 1 220 ? 65.260 -28.214 -22.450 1.00 27.12 220 ASP A C 1
ATOM 1676 O O . ASP A 1 220 ? 64.084 -27.956 -22.210 1.00 27.12 220 ASP A O 1
ATOM 1680 N N . MET A 1 221 ? 65.793 -28.061 -23.682 1.00 33.66 221 MET A N 1
ATOM 1681 C CA . MET A 1 221 ? 65.270 -27.352 -24.886 1.00 33.66 221 MET A CA 1
ATOM 1682 C C . MET A 1 221 ? 66.060 -27.806 -26.164 1.00 33.66 221 MET A C 1
ATOM 1684 O O . MET A 1 221 ? 66.994 -28.585 -26.007 1.00 33.66 221 MET A O 1
ATOM 1688 N N . PRO A 1 222 ? 65.822 -27.341 -27.426 1.00 50.22 222 PRO A N 1
ATO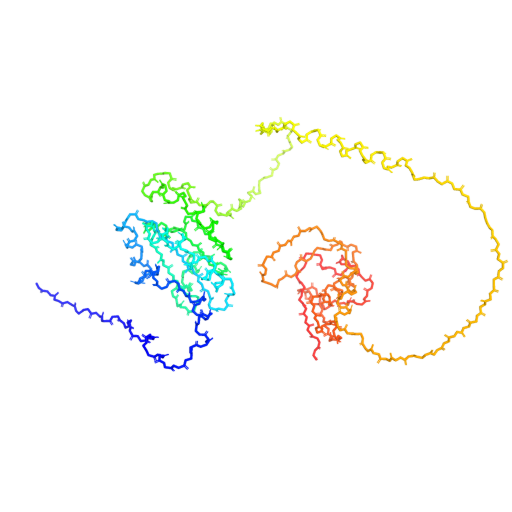M 1689 C CA . PRO A 1 222 ? 64.795 -26.429 -27.952 1.00 50.22 222 PRO A CA 1
ATOM 1690 C C . PRO A 1 222 ? 64.008 -26.929 -29.202 1.00 50.22 222 PRO A C 1
ATOM 1692 O O . PRO A 1 222 ? 64.484 -27.741 -29.988 1.00 50.22 222 PRO A O 1
ATOM 1695 N N . GLY A 1 223 ? 62.891 -26.249 -29.498 1.00 26.41 223 GLY A N 1
ATOM 1696 C CA . GLY A 1 223 ? 62.650 -25.650 -30.827 1.00 26.41 223 GLY A CA 1
ATOM 1697 C C . GLY A 1 223 ? 62.005 -26.458 -31.971 1.00 26.41 223 GLY A C 1
ATOM 1698 O O . GLY A 1 223 ? 62.585 -27.398 -32.501 1.00 26.41 223 GLY A O 1
ATOM 1699 N N . ARG A 1 224 ? 60.892 -25.922 -32.502 1.00 29.83 224 ARG A N 1
ATOM 1700 C CA . ARG A 1 224 ? 60.687 -25.590 -33.935 1.00 29.83 224 ARG A CA 1
ATOM 1701 C C . ARG A 1 224 ? 59.449 -24.697 -34.071 1.00 29.83 224 ARG A C 1
ATOM 1703 O O . ARG A 1 224 ? 58.438 -24.965 -33.433 1.00 29.83 224 ARG A O 1
ATOM 1710 N N . ALA A 1 225 ? 59.523 -23.654 -34.894 1.00 33.00 225 ALA A N 1
ATOM 1711 C CA . ALA A 1 225 ? 58.376 -22.815 -35.235 1.00 33.00 225 ALA A CA 1
ATOM 1712 C C . ALA A 1 225 ? 57.942 -23.093 -36.678 1.00 33.00 225 ALA A C 1
ATOM 1714 O O . ALA A 1 225 ? 58.773 -23.005 -37.579 1.00 33.00 225 ALA A O 1
ATOM 1715 N N . GLU A 1 226 ? 56.655 -23.363 -36.897 1.00 32.78 226 GLU A N 1
ATOM 1716 C CA . GLU A 1 226 ? 56.005 -23.284 -38.211 1.00 32.78 226 GLU A CA 1
ATOM 1717 C C . GLU A 1 226 ? 54.625 -22.634 -38.049 1.00 32.78 226 GLU A C 1
ATOM 1719 O O . GLU A 1 226 ? 53.930 -22.869 -37.061 1.00 32.78 226 GLU A O 1
ATOM 1724 N N . SER A 1 227 ? 54.251 -21.761 -38.988 1.00 33.84 227 SER A N 1
ATOM 1725 C CA . SER A 1 227 ? 52.956 -21.066 -38.980 1.00 33.84 227 SER A CA 1
ATOM 1726 C C . SER A 1 227 ? 51.902 -21.863 -39.744 1.00 33.84 227 SER A C 1
ATOM 1728 O O . SER A 1 227 ? 52.133 -22.237 -40.890 1.00 33.84 227 SER A O 1
ATOM 1730 N N . GLY A 1 228 ? 50.724 -22.040 -39.143 1.00 29.25 228 GLY A N 1
ATOM 1731 C CA . GLY A 1 228 ? 49.540 -22.625 -39.777 1.00 29.25 228 GLY A CA 1
ATOM 1732 C C . GLY A 1 228 ? 48.377 -21.636 -39.767 1.00 29.25 228 GLY A C 1
ATOM 1733 O O . GLY A 1 228 ? 47.590 -21.622 -38.828 1.00 29.25 228 GLY A O 1
ATOM 1734 N N . SER A 1 229 ? 48.304 -20.778 -40.787 1.00 32.41 229 SER A N 1
ATOM 1735 C CA . SER A 1 229 ? 47.173 -19.860 -41.002 1.00 32.41 229 SER A CA 1
ATOM 1736 C C . SER A 1 229 ? 46.027 -20.558 -41.758 1.00 32.41 229 SER A C 1
ATOM 1738 O O . SER A 1 229 ? 46.184 -21.689 -42.213 1.00 32.41 229 SER A O 1
ATOM 1740 N N . THR A 1 230 ? 44.927 -19.829 -41.980 1.00 24.31 230 THR A N 1
ATOM 1741 C CA . THR A 1 230 ? 43.674 -20.202 -42.678 1.00 24.31 230 THR A CA 1
ATOM 1742 C C . THR A 1 230 ? 42.684 -21.056 -41.856 1.00 24.31 230 THR A C 1
ATOM 1744 O O . THR A 1 230 ? 43.087 -21.989 -41.176 1.00 24.31 230 THR A O 1
ATOM 1747 N N . SER A 1 231 ? 41.372 -20.776 -41.855 1.00 38.09 231 SER A N 1
ATOM 1748 C CA . SER A 1 231 ? 40.647 -19.642 -42.466 1.00 38.09 231 SER A CA 1
ATOM 1749 C C . SER A 1 231 ? 39.398 -19.233 -41.680 1.00 38.09 231 SER A C 1
ATOM 1751 O O . SER A 1 231 ? 38.560 -20.066 -41.350 1.00 38.09 231 SER A O 1
ATOM 1753 N N . SER A 1 232 ? 39.270 -17.919 -41.503 1.00 33.69 232 SER A N 1
ATOM 1754 C CA . SER A 1 232 ? 38.044 -17.136 -41.303 1.00 33.69 232 SER A CA 1
ATOM 1755 C C . SER A 1 232 ? 36.712 -17.811 -41.675 1.00 33.69 232 SER A C 1
ATOM 1757 O O . SER A 1 232 ? 36.461 -18.089 -42.850 1.00 33.69 232 SER A O 1
ATOM 1759 N N . GLY A 1 233 ? 35.812 -17.911 -40.697 1.00 31.31 233 GLY A N 1
ATOM 1760 C CA . GLY A 1 233 ? 34.371 -17.775 -40.907 1.00 31.31 233 GLY A CA 1
ATOM 1761 C C . GLY A 1 233 ? 33.914 -16.521 -40.165 1.00 31.31 233 GLY A C 1
ATOM 1762 O O . GLY A 1 233 ? 34.046 -16.470 -38.945 1.00 31.31 233 GLY A O 1
ATOM 1763 N N . ASP A 1 234 ? 33.459 -15.500 -40.890 1.00 43.53 234 ASP A N 1
ATOM 1764 C CA . ASP A 1 234 ? 33.039 -14.226 -40.297 1.00 43.53 234 ASP A CA 1
ATOM 1765 C C . ASP A 1 234 ? 31.620 -14.373 -39.729 1.00 43.53 234 ASP A C 1
ATOM 1767 O O . ASP A 1 234 ? 30.623 -14.312 -40.451 1.00 43.53 234 ASP A O 1
ATOM 1771 N N . VAL A 1 235 ? 31.550 -14.684 -38.435 1.00 43.22 235 VAL A N 1
ATOM 1772 C CA . VAL A 1 235 ? 30.318 -14.683 -37.648 1.00 43.22 235 VAL A CA 1
ATOM 1773 C C . VAL A 1 235 ? 30.409 -13.480 -36.724 1.00 43.22 235 VAL A C 1
ATOM 1775 O O . VAL A 1 235 ? 31.203 -13.485 -35.781 1.00 43.22 235 VAL A O 1
ATOM 1778 N N . ALA A 1 236 ? 29.611 -12.449 -37.008 1.00 53.31 236 ALA A N 1
ATOM 1779 C CA . ALA A 1 236 ? 29.476 -11.304 -36.117 1.00 53.31 236 ALA A CA 1
ATOM 1780 C C . ALA A 1 236 ? 29.101 -11.807 -34.707 1.00 53.31 236 ALA A C 1
ATOM 1782 O O . ALA A 1 236 ? 28.218 -12.661 -34.595 1.00 53.31 236 ALA A O 1
ATOM 1783 N N . PRO A 1 237 ? 29.775 -11.341 -33.639 1.00 59.03 237 PRO A N 1
ATOM 1784 C CA . PRO A 1 237 ? 29.563 -11.884 -32.305 1.00 59.03 237 PRO A CA 1
ATOM 1785 C C . PRO A 1 237 ? 28.125 -11.627 -31.850 1.00 59.03 237 PRO A C 1
ATOM 1787 O O . PRO A 1 237 ? 27.646 -10.494 -31.900 1.00 59.03 237 PRO A O 1
ATOM 1790 N N . GLU A 1 238 ? 27.451 -12.684 -31.392 1.00 66.25 238 GLU A N 1
ATOM 1791 C CA . GLU A 1 238 ? 26.100 -12.602 -30.827 1.00 66.25 238 GLU A CA 1
ATOM 1792 C C . GLU A 1 238 ? 26.057 -11.508 -29.738 1.00 66.25 238 GLU A C 1
ATOM 1794 O O . GLU A 1 238 ? 26.961 -11.457 -28.894 1.00 66.25 238 GLU A O 1
ATOM 1799 N N . PRO A 1 239 ? 25.023 -10.644 -29.699 1.00 63.28 239 PRO A N 1
ATOM 1800 C CA . PRO A 1 239 ? 25.006 -9.465 -28.826 1.00 63.28 239 PRO A CA 1
ATOM 1801 C C . PRO A 1 239 ? 25.111 -9.820 -27.335 1.00 63.28 239 PRO A C 1
ATOM 1803 O O . PRO A 1 239 ? 25.675 -9.058 -26.551 1.00 63.28 239 PRO A O 1
ATOM 1806 N N . GLU A 1 240 ? 24.644 -11.007 -26.940 1.00 68.75 240 GLU A N 1
ATOM 1807 C CA . GLU A 1 240 ? 24.796 -11.526 -25.577 1.00 68.75 240 GLU A CA 1
ATOM 1808 C C . GLU A 1 240 ? 26.267 -11.753 -25.186 1.00 68.75 240 GLU A C 1
ATOM 1810 O O . GLU A 1 240 ? 26.641 -11.509 -24.039 1.00 68.75 240 GLU A O 1
ATOM 1815 N N . GLN A 1 241 ? 27.124 -12.163 -26.129 1.00 72.44 241 GLN A N 1
ATOM 1816 C CA . GLN A 1 241 ? 28.555 -12.383 -25.886 1.00 72.44 241 GLN A CA 1
ATOM 1817 C C . GLN A 1 241 ? 29.286 -11.050 -25.690 1.00 72.44 241 GLN A C 1
ATOM 1819 O O . GLN A 1 241 ? 30.078 -10.914 -24.758 1.00 72.44 241 GLN A O 1
ATOM 1824 N N . VAL A 1 242 ? 28.958 -10.042 -26.508 1.00 72.19 242 VAL A N 1
ATOM 1825 C CA . VAL A 1 242 ? 29.497 -8.675 -26.385 1.00 72.19 242 VAL A CA 1
ATOM 1826 C C . VAL A 1 242 ? 29.087 -8.050 -25.046 1.00 72.19 242 VAL A C 1
ATOM 1828 O O . VAL A 1 242 ? 29.927 -7.496 -24.336 1.00 72.19 242 VAL A O 1
ATOM 1831 N N . ALA A 1 243 ? 27.815 -8.191 -24.656 1.00 71.19 243 ALA A N 1
ATOM 1832 C CA . ALA A 1 243 ? 27.316 -7.719 -23.365 1.00 71.19 243 ALA A CA 1
ATOM 1833 C C . ALA A 1 243 ? 27.969 -8.454 -22.176 1.00 71.19 243 ALA A C 1
ATOM 1835 O O . ALA A 1 243 ? 28.288 -7.827 -21.162 1.00 71.19 243 ALA A O 1
ATOM 1836 N N . ALA A 1 244 ? 28.206 -9.766 -22.291 1.00 71.31 244 ALA A N 1
ATOM 1837 C CA . ALA A 1 244 ? 28.871 -10.563 -21.261 1.00 71.31 244 ALA A CA 1
ATOM 1838 C C . ALA A 1 244 ? 30.359 -10.206 -21.100 1.00 71.31 244 ALA A C 1
ATOM 1840 O O . ALA A 1 244 ? 30.828 -10.070 -19.968 1.00 71.31 244 ALA A O 1
ATOM 1841 N N . GLU A 1 245 ? 31.097 -10.002 -22.197 1.00 75.31 245 GLU A N 1
ATOM 1842 C CA . GLU A 1 245 ? 32.505 -9.595 -22.132 1.00 75.31 245 GLU A CA 1
ATOM 1843 C C . GLU A 1 245 ? 32.649 -8.174 -21.569 1.00 75.31 245 GLU A C 1
ATOM 1845 O O . GLU A 1 245 ? 33.445 -7.951 -20.655 1.00 75.31 245 GLU A O 1
ATOM 1850 N N . ALA A 1 246 ? 31.818 -7.230 -22.026 1.00 72.94 246 ALA A N 1
ATOM 1851 C CA . ALA A 1 246 ? 31.750 -5.887 -21.454 1.00 72.94 246 ALA A CA 1
ATOM 1852 C C . ALA A 1 246 ? 31.450 -5.939 -19.944 1.00 72.94 246 ALA A C 1
ATOM 1854 O O . ALA A 1 246 ? 32.125 -5.290 -19.147 1.00 72.94 246 ALA A O 1
ATOM 1855 N N . ARG A 1 247 ? 30.506 -6.789 -19.514 1.00 75.75 247 ARG A N 1
ATOM 1856 C CA . ARG A 1 247 ? 30.194 -6.994 -18.091 1.00 75.75 247 ARG A CA 1
ATOM 1857 C C . ARG A 1 247 ? 31.379 -7.541 -17.287 1.00 75.75 247 ARG A C 1
ATOM 1859 O O . ARG A 1 247 ? 31.531 -7.150 -16.131 1.00 75.75 247 ARG A O 1
ATOM 1866 N N . ALA A 1 248 ? 32.203 -8.408 -17.874 1.00 76.75 248 ALA A N 1
ATOM 1867 C CA . ALA A 1 248 ? 33.375 -9.002 -17.225 1.00 76.75 248 ALA A CA 1
ATOM 1868 C C . ALA A 1 248 ? 34.559 -8.026 -17.066 1.00 76.75 248 ALA A C 1
ATOM 1870 O O . ALA A 1 248 ? 35.374 -8.203 -16.163 1.00 76.75 248 ALA A O 1
ATOM 1871 N N . ARG A 1 249 ? 34.645 -6.987 -17.906 1.00 78.12 249 ARG A N 1
ATOM 1872 C CA . ARG A 1 249 ? 35.693 -5.947 -17.850 1.00 78.12 249 ARG A CA 1
ATOM 1873 C C . ARG A 1 249 ? 35.445 -4.869 -16.783 1.00 78.12 249 ARG A C 1
ATOM 1875 O O . ARG A 1 249 ? 36.358 -4.115 -16.450 1.00 78.12 249 ARG A O 1
ATOM 1882 N N . LEU A 1 250 ? 34.226 -4.769 -16.249 1.00 72.50 250 LEU A N 1
ATOM 1883 C CA . LEU A 1 250 ? 33.816 -3.677 -15.359 1.00 72.50 250 LEU A CA 1
ATOM 1884 C C . LEU A 1 250 ? 34.224 -3.917 -13.883 1.00 72.50 250 LEU A C 1
ATOM 1886 O O . LEU A 1 250 ? 33.951 -4.997 -13.357 1.00 72.50 250 LEU A O 1
ATOM 1890 N N . PRO A 1 251 ? 34.779 -2.914 -13.163 1.00 72.06 251 PRO A N 1
ATOM 1891 C CA . PRO A 1 251 ? 35.245 -3.075 -11.777 1.00 72.06 251 PRO A CA 1
ATOM 1892 C C . PRO A 1 251 ? 34.165 -3.550 -10.781 1.00 72.06 251 PRO A C 1
ATOM 1894 O O . PRO A 1 251 ? 33.019 -3.101 -10.879 1.00 72.06 251 PRO A O 1
ATOM 1897 N N . PRO A 1 252 ? 34.498 -4.404 -9.793 1.00 57.62 252 PRO A N 1
ATOM 1898 C CA . PRO A 1 252 ? 33.530 -4.943 -8.835 1.00 57.62 252 PRO A CA 1
ATOM 1899 C C . PRO A 1 252 ? 32.889 -3.847 -7.968 1.00 57.62 252 PRO A C 1
ATOM 1901 O O . PRO A 1 252 ? 33.559 -2.921 -7.513 1.00 57.62 252 PRO A O 1
ATOM 1904 N N . GLU A 1 253 ? 31.581 -3.956 -7.723 1.00 57.88 253 GLU A N 1
ATOM 1905 C CA . GLU A 1 253 ? 30.813 -2.934 -7.000 1.00 57.88 253 GLU A CA 1
ATOM 1906 C C . GLU A 1 253 ? 30.703 -3.218 -5.489 1.00 57.88 253 GLU A C 1
ATOM 1908 O O . GLU A 1 253 ? 30.439 -4.358 -5.097 1.00 57.88 253 GLU A O 1
ATOM 1913 N N . PRO A 1 254 ? 30.777 -2.190 -4.620 1.00 39.62 254 PRO A N 1
ATOM 1914 C CA . PRO A 1 254 ? 30.207 -2.276 -3.281 1.00 39.62 254 PRO A CA 1
ATOM 1915 C C . PRO A 1 254 ? 28.673 -2.283 -3.396 1.00 39.62 254 PRO A C 1
ATOM 1917 O O . PRO A 1 254 ? 28.083 -1.344 -3.933 1.00 39.62 254 PRO A O 1
ATOM 1920 N N . ALA A 1 255 ? 28.031 -3.349 -2.911 1.00 37.47 255 ALA A N 1
ATOM 1921 C CA . ALA A 1 255 ? 26.628 -3.652 -3.196 1.00 37.47 255 ALA A CA 1
ATOM 1922 C C . ALA A 1 255 ? 25.645 -2.511 -2.851 1.00 37.47 255 ALA A C 1
ATOM 1924 O O . ALA A 1 255 ? 25.551 -2.072 -1.704 1.00 37.47 255 ALA A O 1
ATOM 1925 N N . ALA A 1 256 ? 24.861 -2.085 -3.847 1.00 39.22 256 ALA A N 1
ATOM 1926 C CA . ALA A 1 256 ? 23.801 -1.085 -3.713 1.00 39.22 256 ALA A CA 1
ATOM 1927 C C . ALA A 1 256 ? 22.592 -1.461 -4.595 1.00 39.22 256 ALA A C 1
ATOM 1929 O O . ALA A 1 256 ? 22.422 -0.948 -5.698 1.00 39.22 256 ALA A O 1
ATOM 1930 N N . GLY A 1 257 ? 21.765 -2.396 -4.121 1.00 39.22 257 GLY A N 1
ATOM 1931 C CA . GLY A 1 257 ? 20.564 -2.833 -4.839 1.00 39.22 257 GLY A CA 1
ATOM 1932 C C . GLY A 1 257 ? 19.388 -1.861 -4.693 1.00 39.22 257 GLY A C 1
ATOM 1933 O O . GLY A 1 257 ? 19.137 -1.351 -3.603 1.00 39.22 257 GLY A O 1
ATOM 1934 N N . PHE A 1 258 ? 18.625 -1.674 -5.774 1.00 38.22 258 PHE A N 1
ATOM 1935 C CA . PHE A 1 258 ? 17.312 -1.020 -5.771 1.00 38.22 258 PHE A CA 1
ATOM 1936 C C . PHE A 1 258 ? 16.310 -1.843 -6.604 1.00 38.22 258 PHE A C 1
ATOM 1938 O O . PHE A 1 258 ? 16.657 -2.251 -7.715 1.00 38.22 258 PHE A O 1
ATOM 1945 N N . PRO A 1 259 ? 15.086 -2.104 -6.102 1.00 38.66 259 PRO A N 1
ATOM 1946 C CA . PRO A 1 259 ? 14.086 -2.899 -6.810 1.00 38.66 259 PRO A CA 1
ATOM 1947 C C . PRO A 1 259 ? 13.290 -2.058 -7.826 1.00 38.66 259 PRO A C 1
ATOM 1949 O O . PRO A 1 259 ? 12.222 -1.547 -7.509 1.00 38.66 259 PRO A O 1
ATOM 1952 N N . ASP A 1 260 ? 13.832 -1.996 -9.044 1.00 44.34 260 ASP A N 1
ATOM 1953 C CA . ASP A 1 260 ? 13.222 -1.544 -10.311 1.00 44.34 260 ASP A CA 1
ATOM 1954 C C . ASP A 1 260 ? 12.715 -0.078 -10.410 1.00 44.34 260 ASP A C 1
ATOM 1956 O O . ASP A 1 260 ? 12.483 0.618 -9.426 1.00 44.34 260 ASP A O 1
ATOM 1960 N N . GLY A 1 261 ? 12.636 0.435 -11.643 1.00 42.12 261 GLY A N 1
ATOM 1961 C CA . GLY A 1 261 ? 12.470 1.860 -11.979 1.00 42.12 261 GLY A CA 1
ATOM 1962 C C . GLY A 1 261 ? 13.600 2.446 -12.844 1.00 42.12 261 GLY A C 1
ATOM 1963 O O . GLY A 1 261 ? 13.798 3.662 -12.864 1.00 42.12 261 GLY A O 1
ATOM 1964 N N . SER A 1 262 ? 14.377 1.584 -13.515 1.00 56.94 262 SER A N 1
ATOM 1965 C CA . SER A 1 262 ? 15.356 1.888 -14.578 1.00 56.94 262 SER A CA 1
ATOM 1966 C C . SER A 1 262 ? 16.181 3.190 -14.442 1.00 56.94 262 SER A C 1
ATOM 1968 O O . SER A 1 262 ? 16.127 4.081 -15.296 1.00 56.94 262 SER A O 1
ATOM 1970 N N . ARG A 1 263 ? 17.034 3.277 -13.411 1.00 53.09 263 ARG A N 1
ATOM 1971 C CA . ARG A 1 263 ? 18.219 4.162 -13.401 1.00 53.09 263 ARG A CA 1
ATOM 1972 C C . ARG A 1 263 ? 19.437 3.409 -12.867 1.00 53.09 263 ARG A C 1
ATOM 1974 O O . ARG A 1 263 ? 19.544 3.175 -11.668 1.00 53.09 263 ARG A O 1
ATOM 1981 N N . VAL A 1 264 ? 20.373 3.062 -13.751 1.00 59.75 264 VAL A N 1
ATOM 1982 C CA . VAL A 1 264 ? 21.611 2.348 -13.389 1.00 59.75 264 VAL A CA 1
ATOM 1983 C C . VAL A 1 264 ? 22.612 3.326 -12.761 1.00 59.75 264 VAL A C 1
ATOM 1985 O O . VAL A 1 264 ? 23.438 3.924 -13.448 1.00 59.75 264 VAL A O 1
ATOM 1988 N N . GLN A 1 265 ? 22.528 3.528 -11.443 1.00 63.38 265 GLN A N 1
ATOM 1989 C CA . GLN A 1 265 ? 23.447 4.404 -10.706 1.00 63.38 265 GLN A CA 1
ATOM 1990 C C . GLN A 1 265 ? 24.729 3.663 -10.286 1.00 63.38 265 GLN A C 1
ATOM 1992 O O . GLN A 1 265 ? 24.931 3.355 -9.111 1.00 63.38 265 GLN A O 1
ATOM 1997 N N . ARG A 1 266 ? 25.625 3.417 -11.246 1.00 71.06 266 ARG A N 1
ATOM 1998 C CA . ARG A 1 266 ? 26.962 2.871 -10.967 1.00 71.06 266 ARG A CA 1
ATOM 1999 C C . ARG A 1 266 ? 27.907 3.941 -10.419 1.00 71.06 266 ARG A C 1
ATOM 2001 O O . ARG A 1 266 ? 27.879 5.093 -10.854 1.00 71.06 266 ARG A O 1
ATOM 2008 N N . ARG A 1 267 ? 28.776 3.556 -9.480 1.00 75.69 267 ARG A N 1
ATOM 2009 C CA . ARG A 1 267 ? 29.925 4.367 -9.049 1.00 75.69 267 ARG A CA 1
ATOM 2010 C C . ARG A 1 267 ? 31.178 3.897 -9.780 1.00 75.69 267 ARG A C 1
ATOM 2012 O O . ARG A 1 267 ? 31.421 2.699 -9.867 1.00 75.69 267 ARG A O 1
ATOM 2019 N N . PHE A 1 268 ? 31.972 4.850 -10.246 1.00 76.94 268 PHE A N 1
ATOM 2020 C CA . PHE A 1 268 ? 33.279 4.625 -10.856 1.00 76.94 268 PHE A CA 1
ATOM 2021 C C . PHE A 1 268 ? 34.332 5.442 -10.105 1.00 76.94 268 PHE A C 1
ATOM 2023 O O . PHE A 1 268 ? 34.020 6.490 -9.533 1.00 76.94 268 PHE A O 1
ATOM 2030 N N . GLU A 1 269 ? 35.579 4.982 -10.120 1.00 78.31 269 GLU A N 1
ATOM 2031 C CA . GLU A 1 269 ? 36.713 5.762 -9.622 1.00 78.31 269 GLU A CA 1
ATOM 2032 C C . GLU A 1 269 ? 37.051 6.906 -10.589 1.00 78.31 269 GLU A C 1
ATOM 2034 O O . GLU A 1 269 ? 36.874 6.784 -11.799 1.00 78.31 269 GLU A O 1
ATOM 2039 N N . GLN A 1 270 ? 37.566 8.026 -10.077 1.00 76.38 270 GLN A N 1
ATOM 2040 C CA . GLN A 1 270 ? 37.850 9.224 -10.887 1.00 76.38 270 GLN A CA 1
ATOM 2041 C C . GLN A 1 270 ? 38.924 8.983 -11.967 1.00 76.38 270 GLN A C 1
ATOM 2043 O O . GLN A 1 270 ? 38.860 9.571 -13.047 1.00 76.38 270 GLN A O 1
ATOM 2048 N N . ALA A 1 271 ? 39.850 8.055 -11.702 1.00 80.38 271 ALA A N 1
ATOM 2049 C CA . ALA A 1 271 ? 40.890 7.607 -12.628 1.00 80.38 271 ALA A CA 1
ATOM 2050 C C . ALA A 1 271 ? 40.409 6.575 -13.674 1.00 80.38 271 ALA A C 1
ATOM 2052 O O . ALA A 1 271 ? 41.191 6.162 -14.527 1.00 80.38 271 ALA A O 1
ATOM 2053 N N . CYS A 1 272 ? 39.147 6.135 -13.623 1.00 80.69 272 CYS A N 1
ATOM 2054 C CA . CYS A 1 272 ? 38.603 5.157 -14.565 1.00 80.69 272 CYS A CA 1
ATOM 2055 C C . CYS A 1 272 ? 38.447 5.784 -15.975 1.00 80.69 272 CYS A C 1
ATOM 2057 O O . CYS A 1 272 ? 38.051 6.953 -16.071 1.00 80.69 272 CYS A O 1
ATOM 2059 N N . PRO A 1 273 ? 38.759 5.061 -17.069 1.00 84.56 273 PRO A N 1
ATOM 2060 C CA . PRO A 1 273 ? 38.605 5.565 -18.437 1.00 84.56 273 PRO A CA 1
ATOM 2061 C C . PRO A 1 273 ? 37.136 5.617 -18.890 1.00 84.56 273 PRO A C 1
ATOM 2063 O O . PRO A 1 273 ? 36.300 4.834 -18.435 1.00 84.56 273 PRO A O 1
ATOM 2066 N N . LEU A 1 274 ? 36.827 6.491 -19.856 1.00 81.31 274 LEU A N 1
ATOM 2067 C CA . LEU A 1 274 ? 35.494 6.602 -20.475 1.00 81.31 274 LEU A CA 1
ATOM 2068 C C . LEU A 1 274 ? 34.993 5.293 -21.111 1.00 81.31 274 LEU A C 1
ATOM 2070 O O . LEU A 1 274 ? 33.782 5.071 -21.177 1.00 81.31 274 LEU A O 1
ATOM 2074 N N . THR A 1 275 ? 35.895 4.393 -21.510 1.00 83.69 275 THR A N 1
ATOM 2075 C CA . THR A 1 275 ? 35.545 3.053 -22.008 1.00 83.69 275 THR A CA 1
ATOM 2076 C C . THR A 1 275 ? 34.732 2.239 -20.998 1.00 83.69 275 THR A C 1
ATOM 2078 O O . THR A 1 275 ? 33.870 1.469 -21.407 1.00 83.69 275 THR A O 1
ATOM 2081 N N . ALA A 1 276 ? 34.882 2.469 -19.688 1.00 82.62 276 ALA A N 1
ATOM 2082 C CA . ALA A 1 276 ? 34.064 1.809 -18.669 1.00 82.62 276 ALA A CA 1
ATOM 2083 C C . ALA A 1 276 ? 32.593 2.291 -18.653 1.00 82.62 276 ALA A C 1
ATOM 2085 O O . ALA A 1 276 ? 31.711 1.560 -18.201 1.00 82.62 276 ALA A O 1
ATOM 2086 N N . LEU A 1 277 ? 32.291 3.487 -19.183 1.00 79.88 277 LEU A N 1
ATOM 2087 C CA . LEU A 1 277 ? 30.905 3.897 -19.455 1.00 79.88 277 LEU A CA 1
ATOM 2088 C C . LEU A 1 277 ? 30.359 3.205 -20.706 1.00 79.88 277 LEU A C 1
ATOM 2090 O O . LEU A 1 277 ? 29.203 2.786 -20.712 1.00 79.88 277 LEU A O 1
ATOM 2094 N N . ARG A 1 278 ? 31.191 3.047 -21.746 1.00 83.12 278 ARG A N 1
ATOM 2095 C CA . ARG A 1 278 ? 30.829 2.297 -22.956 1.00 83.12 278 ARG A CA 1
ATOM 2096 C C . ARG A 1 278 ? 30.502 0.844 -22.611 1.00 83.12 278 ARG A C 1
ATOM 2098 O O . ARG A 1 278 ? 29.425 0.375 -22.966 1.00 83.12 278 ARG A O 1
ATOM 2105 N N . ASP A 1 279 ? 31.371 0.178 -21.855 1.00 83.94 279 ASP A N 1
ATOM 2106 C CA . ASP A 1 279 ? 31.170 -1.199 -21.399 1.00 83.94 279 ASP A CA 1
ATOM 2107 C C . ASP A 1 279 ? 29.930 -1.324 -20.493 1.00 83.94 279 ASP A C 1
ATOM 2109 O O . ASP A 1 279 ? 29.194 -2.304 -20.602 1.00 83.94 279 ASP A O 1
ATOM 2113 N N . LEU A 1 280 ? 29.610 -0.316 -19.666 1.00 82.75 280 LEU A N 1
ATOM 2114 C CA . LEU A 1 280 ? 28.349 -0.293 -18.911 1.00 82.75 280 LEU A CA 1
ATOM 2115 C C . LEU A 1 280 ? 27.122 -0.220 -19.834 1.00 82.75 280 LEU A C 1
ATOM 2117 O O . LEU A 1 280 ? 26.155 -0.941 -19.599 1.00 82.75 280 LEU A O 1
ATOM 2121 N N . CYS A 1 281 ? 27.143 0.617 -20.874 1.00 80.00 281 CYS A N 1
ATOM 2122 C CA . CYS A 1 281 ? 26.049 0.705 -21.845 1.00 80.00 281 CYS A CA 1
ATOM 2123 C C . CYS A 1 281 ? 25.878 -0.599 -22.642 1.00 80.00 281 CYS A C 1
ATOM 2125 O O . CYS A 1 281 ? 24.751 -1.069 -22.786 1.00 80.00 281 CYS A O 1
ATOM 2127 N N . LEU A 1 282 ? 26.975 -1.219 -23.089 1.00 81.44 282 LEU A N 1
ATOM 2128 C CA . LEU A 1 282 ? 26.960 -2.512 -23.787 1.00 81.44 282 LEU A CA 1
ATOM 2129 C C . LEU A 1 282 ? 26.447 -3.648 -22.883 1.00 81.44 282 LEU A C 1
ATOM 2131 O O . LEU A 1 282 ? 25.647 -4.469 -23.317 1.00 81.44 282 LEU A O 1
ATOM 2135 N N . ALA A 1 283 ? 26.842 -3.669 -21.607 1.00 77.62 283 ALA A N 1
ATOM 2136 C CA . ALA A 1 283 ? 26.398 -4.671 -20.634 1.00 77.62 283 ALA A CA 1
ATOM 2137 C C . ALA A 1 283 ? 24.934 -4.506 -20.167 1.00 77.62 283 ALA A C 1
ATOM 2139 O O . ALA A 1 283 ? 24.404 -5.406 -19.514 1.00 77.62 283 ALA A O 1
ATOM 2140 N N . GLN A 1 284 ? 24.296 -3.363 -20.446 1.00 78.12 284 GLN A N 1
ATOM 2141 C CA . GLN A 1 284 ? 22.924 -3.038 -20.020 1.00 78.12 284 GLN A CA 1
ATOM 2142 C C . GLN A 1 284 ? 21.926 -2.944 -21.186 1.00 78.12 284 GLN A C 1
ATOM 2144 O O . GLN A 1 284 ? 20.721 -2.946 -20.944 1.00 78.12 284 GLN A O 1
ATOM 2149 N N . ASN A 1 285 ? 22.386 -2.845 -22.439 1.00 77.44 285 ASN A N 1
ATOM 2150 C CA . ASN A 1 285 ? 21.515 -2.674 -23.600 1.00 77.44 285 ASN A CA 1
ATOM 2151 C C . ASN A 1 285 ? 21.953 -3.549 -24.791 1.00 77.44 285 ASN A C 1
ATOM 2153 O O . ASN A 1 285 ? 23.024 -3.363 -25.367 1.00 77.44 285 ASN A O 1
ATOM 2157 N N . LEU A 1 286 ? 21.073 -4.472 -25.194 1.00 72.88 286 LEU A N 1
ATOM 2158 C CA . LEU A 1 286 ? 21.321 -5.429 -26.276 1.00 72.88 286 LEU A CA 1
ATOM 2159 C C . LEU A 1 286 ? 21.321 -4.806 -27.684 1.00 72.88 286 LEU A C 1
ATOM 2161 O O . LEU A 1 286 ? 21.989 -5.344 -28.560 1.00 72.88 286 LEU A O 1
ATOM 2165 N N . GLU A 1 287 ? 20.650 -3.671 -27.922 1.00 76.75 287 GLU A N 1
ATOM 2166 C CA . GLU A 1 287 ? 20.765 -2.943 -29.202 1.00 76.75 287 GLU A CA 1
ATOM 2167 C C . GLU A 1 287 ? 22.164 -2.325 -29.354 1.00 76.75 287 GLU A C 1
ATOM 2169 O O . GLU A 1 287 ? 22.764 -2.386 -30.426 1.00 76.75 287 GLU A O 1
ATOM 2174 N N . ALA A 1 288 ? 22.710 -1.778 -28.262 1.00 76.88 288 ALA A N 1
ATOM 2175 C CA . ALA A 1 288 ? 24.074 -1.253 -28.228 1.00 76.88 288 ALA A CA 1
ATOM 2176 C C . ALA A 1 288 ? 25.106 -2.383 -28.391 1.00 76.88 288 ALA A C 1
ATOM 2178 O O . ALA A 1 288 ? 26.056 -2.247 -29.162 1.00 76.88 288 ALA A O 1
ATOM 2179 N N . ALA A 1 289 ? 24.899 -3.520 -27.715 1.00 74.62 289 ALA A N 1
ATOM 2180 C CA . ALA A 1 289 ? 25.728 -4.716 -27.882 1.00 74.62 289 ALA A CA 1
ATOM 2181 C C . ALA A 1 289 ? 25.638 -5.311 -29.303 1.00 74.62 289 ALA A C 1
ATOM 2183 O O . ALA A 1 289 ? 26.637 -5.798 -29.825 1.00 74.62 289 ALA A O 1
ATOM 2184 N N . GLY A 1 290 ? 24.477 -5.192 -29.957 1.00 75.19 290 GLY A N 1
ATOM 2185 C CA . GLY A 1 290 ? 24.250 -5.519 -31.369 1.00 75.19 290 GLY A CA 1
ATOM 2186 C C . GLY A 1 290 ? 24.832 -4.514 -32.372 1.00 75.19 290 GLY A C 1
ATOM 2187 O O . GLY A 1 290 ? 24.556 -4.620 -33.565 1.00 75.19 290 GLY A O 1
ATOM 2188 N N . GLY A 1 291 ? 25.628 -3.540 -31.918 1.00 77.56 291 GLY A N 1
ATOM 2189 C CA . GLY A 1 291 ? 26.375 -2.623 -32.779 1.00 77.56 291 GLY A CA 1
ATOM 2190 C C . GLY A 1 291 ? 25.652 -1.331 -33.166 1.00 77.56 291 GLY A C 1
ATOM 2191 O O . GLY A 1 291 ? 26.185 -0.586 -33.989 1.00 77.56 291 GLY A O 1
ATOM 2192 N N . ARG A 1 292 ? 24.482 -1.017 -32.586 1.00 79.88 292 ARG A N 1
ATOM 2193 C CA . ARG A 1 292 ? 23.828 0.287 -32.801 1.00 79.88 292 ARG A CA 1
ATOM 2194 C C . ARG A 1 292 ? 24.669 1.411 -32.185 1.00 79.88 292 ARG A C 1
ATOM 2196 O O . ARG A 1 292 ? 25.021 1.353 -31.007 1.00 79.88 292 ARG A O 1
ATOM 2203 N N . SER A 1 293 ? 24.966 2.443 -32.972 1.00 82.00 293 SER A N 1
ATOM 2204 C CA . SER A 1 293 ? 25.702 3.639 -32.544 1.00 82.00 293 SER A CA 1
ATOM 2205 C C . SER A 1 293 ? 24.925 4.462 -31.514 1.00 82.00 293 SER A C 1
ATOM 2207 O O . SER A 1 293 ? 23.718 4.680 -31.653 1.00 82.00 293 SER A O 1
ATOM 2209 N N . PHE A 1 294 ? 25.621 4.900 -30.464 1.00 83.25 294 PHE A N 1
ATOM 2210 C CA . PHE A 1 294 ? 25.062 5.732 -29.405 1.00 83.25 294 PHE A CA 1
ATOM 2211 C C . PHE A 1 294 ? 26.084 6.735 -28.863 1.00 83.25 294 PHE A C 1
ATOM 2213 O O . PHE A 1 294 ? 27.261 6.419 -28.669 1.00 83.25 294 PHE A O 1
ATOM 2220 N N . ALA A 1 295 ? 25.586 7.912 -28.494 1.00 83.62 295 ALA A N 1
ATOM 2221 C CA . ALA A 1 295 ? 26.333 8.961 -27.823 1.00 83.62 295 ALA A CA 1
ATOM 2222 C C . ALA A 1 295 ? 25.876 9.114 -26.363 1.00 83.62 295 ALA A C 1
ATOM 2224 O O . ALA A 1 295 ? 24.681 9.108 -26.050 1.00 83.62 295 ALA A O 1
ATOM 2225 N N . LEU A 1 296 ? 26.830 9.319 -25.452 1.00 80.12 296 LEU A N 1
ATOM 2226 C CA . LEU A 1 296 ? 26.539 9.741 -24.082 1.00 80.12 296 LEU A CA 1
ATOM 2227 C C . LEU A 1 296 ? 26.631 11.267 -23.977 1.00 80.12 296 LEU A C 1
ATOM 2229 O O . LEU A 1 296 ? 27.683 11.858 -24.219 1.00 80.12 296 LEU A O 1
ATOM 2233 N N . VAL A 1 297 ? 25.520 11.902 -23.600 1.00 80.00 297 VAL A N 1
ATOM 2234 C CA . VAL A 1 297 ? 25.378 13.362 -23.542 1.00 80.00 297 VAL A CA 1
ATOM 2235 C C . VAL A 1 297 ? 25.229 13.824 -22.083 1.00 80.00 297 VAL A C 1
ATOM 2237 O O . VAL A 1 297 ? 24.161 13.628 -21.494 1.00 80.00 297 VAL A O 1
ATOM 2240 N N . PRO A 1 298 ? 26.263 14.426 -21.464 1.00 76.69 298 PRO A N 1
ATOM 2241 C CA . PRO A 1 298 ? 26.138 15.142 -20.196 1.00 76.69 298 PRO A CA 1
ATOM 2242 C C . PRO A 1 298 ? 25.297 16.414 -20.363 1.00 76.69 298 PRO A C 1
ATOM 2244 O O . PRO A 1 298 ? 25.168 16.963 -21.457 1.00 76.69 298 PRO A O 1
ATOM 2247 N N . ALA A 1 299 ? 24.756 16.928 -19.257 1.00 67.69 299 ALA A N 1
ATOM 2248 C CA . ALA A 1 299 ? 23.959 18.160 -19.272 1.00 67.69 299 ALA A CA 1
ATOM 2249 C C . ALA A 1 299 ? 24.725 19.392 -19.808 1.00 67.69 299 ALA A C 1
ATOM 2251 O O . ALA A 1 299 ? 24.109 20.286 -20.390 1.00 67.69 299 ALA A O 1
ATOM 2252 N N . TYR A 1 300 ? 26.048 19.448 -19.607 1.00 54.78 300 TYR A N 1
ATOM 2253 C CA . TYR A 1 300 ? 26.950 20.476 -20.137 1.00 54.78 300 TYR A CA 1
ATOM 2254 C C . TYR A 1 300 ? 28.419 20.028 -19.959 1.00 54.78 300 TYR A C 1
ATOM 2256 O O . TYR A 1 300 ? 28.734 19.586 -18.852 1.00 54.78 300 TYR A O 1
ATOM 2264 N N . PRO A 1 301 ? 29.342 20.200 -20.931 1.00 60.56 301 PRO A N 1
ATOM 2265 C CA . PRO A 1 301 ? 29.168 20.494 -22.357 1.00 60.56 301 PRO A CA 1
ATOM 2266 C C . PRO A 1 301 ? 29.464 19.276 -23.270 1.00 60.56 301 PRO A C 1
ATOM 2268 O O . PRO A 1 301 ? 30.296 18.446 -22.930 1.00 60.56 301 PRO A O 1
ATOM 2271 N N . ALA A 1 302 ? 28.873 19.270 -24.476 1.00 67.25 302 ALA A N 1
ATOM 2272 C CA . ALA A 1 302 ? 29.144 18.350 -25.604 1.00 67.25 302 ALA A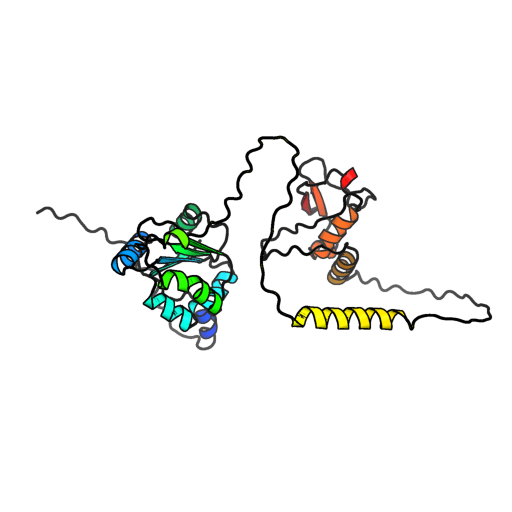 CA 1
ATOM 2273 C C . ALA A 1 302 ? 28.930 16.828 -25.356 1.00 67.25 302 ALA A C 1
ATOM 2275 O O . ALA A 1 302 ? 28.895 16.381 -24.215 1.00 67.25 302 ALA A O 1
ATOM 2276 N N . PRO A 1 303 ? 28.746 16.002 -26.409 1.00 73.81 303 PRO A N 1
ATOM 2277 C CA . PRO A 1 303 ? 28.792 14.541 -26.287 1.00 73.81 303 PRO A CA 1
ATOM 2278 C C . PRO A 1 303 ? 30.193 14.040 -25.907 1.00 73.81 303 PRO A C 1
ATOM 2280 O O . PRO A 1 303 ? 31.195 14.635 -26.302 1.00 73.81 303 PRO A O 1
ATOM 2283 N N . LEU A 1 304 ? 30.261 12.928 -25.174 1.00 76.38 304 LEU A N 1
ATOM 2284 C CA . LEU A 1 304 ? 31.519 12.289 -24.773 1.00 76.38 304 LEU A CA 1
ATOM 2285 C C . LEU A 1 304 ? 32.085 11.418 -25.901 1.00 76.38 304 LEU A C 1
ATOM 2287 O O . LEU A 1 304 ? 31.354 10.607 -26.469 1.00 76.38 304 LEU A O 1
ATOM 2291 N N . ASP A 1 305 ? 33.393 11.503 -26.155 1.00 77.50 305 ASP A N 1
ATOM 2292 C CA . ASP A 1 305 ? 34.090 10.489 -26.953 1.00 77.50 305 ASP A CA 1
ATOM 2293 C C . ASP A 1 305 ? 34.356 9.243 -26.097 1.00 77.50 305 ASP A C 1
ATOM 2295 O O . ASP A 1 305 ? 35.273 9.194 -25.278 1.00 77.50 305 ASP A O 1
ATOM 2299 N N . LEU A 1 306 ? 33.527 8.223 -26.304 1.00 72.69 306 LEU A N 1
ATOM 2300 C CA . LEU A 1 306 ? 33.567 6.946 -25.591 1.00 72.69 306 LEU A CA 1
ATOM 2301 C C . LEU A 1 306 ? 34.699 6.010 -26.043 1.00 72.69 306 LEU A C 1
ATOM 230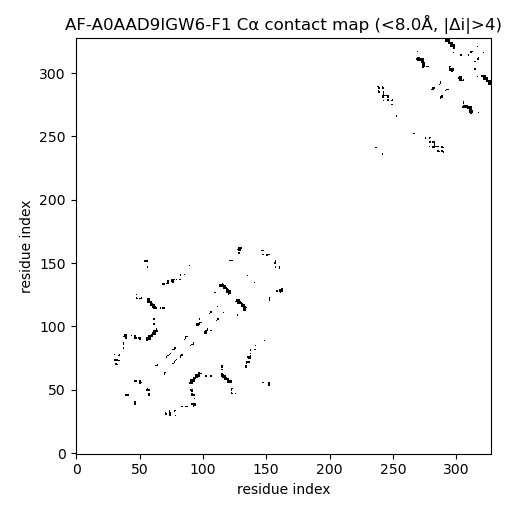3 O O . LEU A 1 306 ? 34.815 4.901 -25.519 1.00 72.69 306 LEU A O 1
ATOM 2307 N N . ASN A 1 307 ? 35.505 6.429 -27.022 1.00 74.19 307 ASN A N 1
ATOM 2308 C CA . ASN A 1 307 ? 36.610 5.650 -27.582 1.00 74.19 307 ASN A CA 1
ATOM 2309 C C . ASN A 1 307 ? 37.990 6.213 -27.211 1.00 74.19 307 ASN A C 1
ATOM 2311 O O . ASN A 1 307 ? 38.994 5.538 -27.429 1.00 74.19 307 ASN A O 1
ATOM 2315 N N . GLY A 1 308 ? 38.052 7.425 -26.653 1.00 69.62 308 GLY A N 1
ATOM 2316 C CA . GLY A 1 308 ? 39.297 8.046 -26.209 1.00 69.62 308 GLY A CA 1
ATOM 2317 C C . GLY A 1 308 ? 39.784 7.528 -24.851 1.00 69.62 308 GLY A C 1
ATOM 2318 O O . GLY A 1 308 ? 38.995 7.211 -23.962 1.00 69.62 308 GLY A O 1
ATOM 2319 N N . GLU A 1 309 ? 41.102 7.551 -24.640 1.00 71.00 309 GLU A N 1
ATOM 2320 C CA . GLU A 1 309 ? 41.780 7.170 -23.382 1.00 71.00 309 GLU A CA 1
ATOM 2321 C C . GLU A 1 309 ? 41.584 8.193 -22.233 1.00 71.00 309 GLU A C 1
ATOM 2323 O O . GLU A 1 309 ? 42.388 8.287 -21.307 1.00 71.00 309 GLU A O 1
ATOM 2328 N N . THR A 1 310 ? 40.526 9.006 -22.288 1.00 79.25 310 THR A N 1
ATOM 2329 C CA . THR A 1 310 ? 40.273 10.088 -21.323 1.00 79.25 310 THR A CA 1
ATOM 2330 C C . THR A 1 310 ? 39.629 9.538 -20.047 1.00 79.25 310 THR A C 1
ATOM 2332 O O . THR A 1 310 ? 38.758 8.668 -20.104 1.00 79.25 310 THR A O 1
ATOM 2335 N N . THR A 1 311 ? 40.037 10.048 -18.881 1.00 84.44 311 THR A N 1
ATOM 2336 C CA . THR A 1 311 ? 39.460 9.666 -17.580 1.00 84.44 311 THR A CA 1
ATOM 2337 C C . THR A 1 311 ? 38.153 10.404 -17.283 1.00 84.44 311 THR A C 1
ATOM 2339 O O . THR A 1 311 ? 37.900 11.496 -17.796 1.00 84.44 311 THR A O 1
ATOM 2342 N N . LEU A 1 312 ? 37.328 9.838 -16.397 1.00 79.31 312 LEU A N 1
ATOM 2343 C CA . LEU A 1 312 ? 36.072 10.455 -15.947 1.00 79.31 312 LEU A CA 1
ATOM 2344 C C . LEU A 1 312 ? 36.262 11.835 -15.294 1.00 79.31 312 LEU A C 1
ATOM 2346 O O . LEU A 1 312 ? 35.385 12.694 -15.408 1.00 79.31 312 LEU A O 1
ATOM 2350 N N . GLU A 1 313 ? 37.397 12.063 -14.629 1.00 78.88 313 GLU A N 1
ATOM 2351 C CA . GLU A 1 313 ? 37.764 13.380 -14.100 1.00 78.88 313 GLU A CA 1
ATOM 2352 C C . GLU A 1 313 ? 38.070 14.382 -15.224 1.00 78.88 313 GLU A C 1
ATOM 2354 O O . GLU A 1 313 ? 37.472 15.457 -15.264 1.00 78.88 313 GLU A O 1
ATOM 2359 N N . ALA A 1 314 ? 38.940 14.018 -16.174 1.00 78.75 314 ALA A N 1
ATOM 2360 C CA . ALA A 1 314 ? 39.333 14.891 -17.283 1.00 78.75 314 ALA A CA 1
ATOM 2361 C C . ALA A 1 314 ? 38.164 15.212 -18.235 1.00 78.75 314 ALA A C 1
ATOM 2363 O O . ALA A 1 314 ? 38.107 16.302 -18.801 1.00 78.75 314 ALA A O 1
ATOM 2364 N N . ALA A 1 315 ? 37.200 14.295 -18.361 1.00 74.00 315 ALA A N 1
ATOM 2365 C CA . ALA A 1 315 ? 35.952 14.499 -19.092 1.00 74.00 315 ALA A CA 1
ATOM 2366 C C . ALA A 1 315 ? 34.911 15.361 -18.340 1.00 74.00 315 ALA A C 1
ATOM 2368 O O . ALA A 1 315 ? 33.846 15.646 -18.882 1.00 74.00 315 ALA A O 1
ATOM 2369 N N . GLY A 1 316 ? 35.174 15.761 -17.089 1.00 74.38 316 GLY A N 1
ATOM 2370 C CA . GLY A 1 316 ? 34.296 16.640 -16.305 1.00 74.38 316 GLY A CA 1
ATOM 2371 C C . GLY A 1 316 ? 32.974 16.011 -15.840 1.00 74.38 316 GLY A C 1
ATOM 2372 O O . GLY A 1 316 ? 32.111 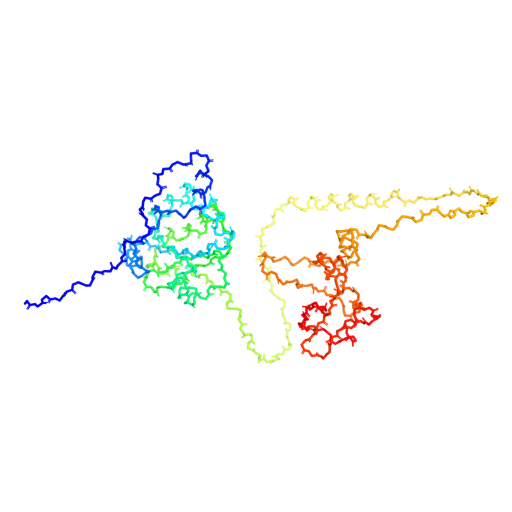16.717 -15.324 1.00 74.38 316 GLY A O 1
ATOM 2373 N N . VAL A 1 317 ? 32.795 14.693 -15.988 1.00 73.75 317 VAL A N 1
ATOM 2374 C CA . VAL A 1 317 ? 31.513 14.004 -15.729 1.00 73.75 317 VAL A CA 1
ATOM 2375 C C . VAL A 1 317 ? 31.277 13.630 -14.261 1.00 73.75 317 VAL A C 1
ATOM 2377 O O . VAL A 1 317 ? 30.229 13.069 -13.925 1.00 73.75 317 VAL A O 1
ATOM 2380 N N . ALA A 1 318 ? 32.206 13.957 -13.360 1.00 71.38 318 ALA A N 1
ATOM 2381 C CA . ALA A 1 318 ? 32.104 13.668 -11.931 1.00 71.38 318 ALA A CA 1
ATOM 2382 C C . ALA A 1 318 ? 30.828 14.270 -11.299 1.00 71.38 318 ALA A C 1
ATOM 2384 O O . ALA A 1 318 ? 30.628 15.482 -11.287 1.00 71.38 318 ALA A O 1
ATOM 2385 N N . ASN A 1 319 ? 29.972 13.410 -10.732 1.00 67.69 319 ASN A N 1
ATOM 2386 C CA . ASN A 1 319 ? 28.642 13.747 -10.189 1.00 67.69 319 ASN A CA 1
ATOM 2387 C C . ASN A 1 319 ? 27.640 14.342 -11.206 1.00 67.69 319 ASN A C 1
ATOM 2389 O O . ASN A 1 319 ? 26.599 14.863 -10.802 1.00 67.69 319 ASN A O 1
ATOM 2393 N N . SER A 1 320 ? 27.919 14.265 -12.510 1.00 69.81 320 SER A N 1
ATOM 2394 C CA . SER A 1 320 ? 26.994 14.708 -13.558 1.00 69.81 320 SER A CA 1
ATOM 2395 C C . SER A 1 320 ? 25.903 13.666 -13.842 1.00 69.81 320 SER A C 1
ATOM 2397 O O . SER A 1 320 ? 26.071 12.474 -13.580 1.00 69.81 320 SER A O 1
ATOM 2399 N N . MET A 1 321 ? 24.778 14.112 -14.410 1.00 71.12 321 MET A N 1
ATOM 2400 C CA . MET A 1 321 ? 23.815 13.216 -15.053 1.00 71.12 321 MET A CA 1
ATOM 2401 C C . MET A 1 321 ? 24.132 13.148 -16.548 1.00 71.12 321 MET A C 1
ATOM 2403 O O . MET A 1 321 ? 24.203 14.181 -17.218 1.00 71.12 321 MET A O 1
ATOM 2407 N N . VAL A 1 322 ? 24.300 11.927 -17.051 1.00 76.12 322 VAL A N 1
ATOM 2408 C CA . VAL A 1 322 ? 24.626 11.623 -18.446 1.00 76.12 322 VAL A CA 1
ATOM 2409 C C . VAL A 1 322 ? 23.455 10.861 -19.061 1.00 76.12 322 VAL A C 1
ATOM 2411 O O . VAL A 1 322 ? 22.927 9.937 -18.445 1.00 76.12 322 VAL A O 1
ATOM 2414 N N . VAL A 1 323 ? 23.028 11.265 -20.257 1.00 79.00 323 VAL A N 1
ATOM 2415 C CA . VAL A 1 323 ? 21.890 10.675 -20.972 1.00 79.00 323 VAL A CA 1
ATOM 2416 C C . VAL A 1 323 ? 22.396 9.968 -22.223 1.00 79.00 323 VAL A C 1
ATOM 2418 O O . VAL A 1 323 ? 23.041 10.587 -23.067 1.00 79.00 323 VAL A O 1
ATOM 2421 N N . MET A 1 324 ? 22.083 8.680 -22.350 1.00 80.38 324 MET A N 1
ATOM 2422 C CA . MET A 1 324 ? 22.314 7.919 -23.577 1.00 80.38 324 MET A CA 1
ATOM 2423 C C . MET A 1 324 ? 21.324 8.360 -24.657 1.00 80.38 324 MET A C 1
ATOM 2425 O O . MET A 1 324 ? 20.123 8.462 -24.401 1.00 80.38 324 MET A O 1
ATOM 2429 N N . LYS A 1 325 ? 21.834 8.616 -25.859 1.00 81.94 325 LYS A N 1
ATOM 2430 C CA . LYS A 1 325 ? 21.048 8.841 -27.072 1.00 81.94 325 LYS A CA 1
ATOM 2431 C C . LYS A 1 325 ? 21.543 7.906 -28.160 1.00 81.94 325 LYS A C 1
ATOM 2433 O O . LYS A 1 325 ? 22.743 7.669 -28.255 1.00 81.94 325 LYS A O 1
ATOM 2438 N N . TRP A 1 326 ? 20.626 7.413 -28.978 1.00 82.62 326 TRP A N 1
ATOM 2439 C CA . TRP A 1 326 ? 20.984 6.758 -30.227 1.00 82.62 326 TRP A CA 1
ATOM 2440 C C . TRP A 1 326 ? 21.466 7.793 -31.239 1.00 82.62 326 TRP A C 1
ATOM 2442 O O . TRP A 1 326 ? 20.976 8.926 -31.242 1.00 82.62 326 TRP A O 1
ATOM 2452 N N . ASP A 1 327 ? 22.414 7.389 -32.076 1.00 76.31 327 ASP A N 1
ATOM 2453 C CA . ASP A 1 327 ? 22.719 8.094 -33.314 1.00 76.31 327 ASP A CA 1
ATOM 2454 C C . ASP A 1 327 ? 21.822 7.485 -34.407 1.00 76.31 327 ASP A C 1
ATOM 2456 O O . ASP A 1 327 ? 21.925 6.283 -34.679 1.00 76.31 327 ASP A O 1
ATOM 2460 N N . ASP A 1 328 ? 20.915 8.299 -34.959 1.00 55.28 328 ASP A N 1
ATOM 2461 C CA . ASP A 1 328 ? 19.951 7.952 -36.022 1.00 55.28 328 ASP A CA 1
ATOM 2462 C C . ASP A 1 328 ? 20.400 8.505 -37.396 1.00 55.28 328 ASP A C 1
ATOM 2464 O O . ASP A 1 328 ? 20.957 9.630 -37.428 1.00 55.28 328 ASP A O 1
#

InterPro domains:
  IPR001012 UBX domain [PS50033] (258-325)
  IPR006577 UAS [SM00594] (27-150)
  IPR012336 Thioredoxin-like fold [PF13899] (43-123)
  IPR029071 Ubiquitin-like domain superfamily [SSF54236] (248-327)
  IPR036249 Thioredoxin-like superfamily [SSF52833] (25-150)
  IPR050730 UBX domain-containing protein [PTHR23322] (24-326)

Organism: Prototheca wickerhamii (NCBI:txid3111)

Mean predicted aligned error: 21.56 Å

Radius of gyration: 31.27 Å; Cα contacts (8 Å, |Δi|>4): 347; chains: 1; bounding box: 108×55×69 Å